Protein AF-A0A1Y2BT92-F1 (afdb_monomer_lite)

pLDDT: mean 70.31, std 19.54, range [35.34, 98.0]

Sequence (191 aa):
MATTKIKSCEDCRKHKKGCSKDRDGCISCKVKGVPCIYLTNPDNLFQSTPEPIVWGNKLLINKTQCLSAAGSQPQPDTYLSPPFSSRTSITIDDTMTESVANFPLKASGSCNYWTQSLTLQLSLNAFDASLLEHEAANWELQDPDLMPSLKDWNLCHRFLTKDYTLPTPMTFSHDAEMFLINFFSIPPVYR

Secondary structure (DSSP, 8-state):
-----PPPPHHHHHTT------TT--HHHHHHT--------GGGTTS------------------------PPPP---------------------------------S---GGGHHHHHHHHHHHHHS-TTTT--TT-S-S-GGGSPPHHHHHHHHHHHTTTTTSSS-S-GGG-HHHHHHHGGGS-GGG-

InterPro domains:
  IPR001138 Zn(2)Cys(6) fungal-type DNA-binding domain [PF00172] (8-40)
  IPR001138 Zn(2)Cys(6) fungal-type DNA-binding domain [PS00463] (8-36)
  IPR001138 Zn(2)Cys(6) fungal-type DNA-binding domain [PS50048] (8-38)
  IPR001138 Zn(2)Cys(6) fungal-type DNA-binding domain [cd00067] (7-38)
  IPR036864 Zn(2)-C6 fungal-type DNA-binding domain superfamily [G3DSA:4.10.240.10] (6-58)
  IPR036864 Zn(2)-C6 fungal-type DNA-binding domain superfamily [SSF57701] (5-41)

Foldseek 3Di:
DDDDDFDAWPVCVVVVHDFPPDPCGGPVCVVVVHDTHGDDDPVCPPPDDDDDDDPPDPDPDDDDDDDDDDDDDDDPDDPPDDPPPPPPPPDPPPDPPDPDDDDDDDDDDPDPPVVVVVVVVVVVVVVVPDVVNVPPPPPPVPDPVPPQDPVNVVVVVCVQCVNVVRPGGPDLLPPPVSCVVCVVVDPPVSD

Organism: NCBI:txid329046

Radius of gyration: 36.01 Å; chains: 1; bounding box: 93×65×82 Å

Structure (mmCIF, N/CA/C/O backbone):
data_AF-A0A1Y2BT92-F1
#
_entry.id   AF-A0A1Y2BT92-F1
#
loop_
_atom_site.group_PDB
_atom_site.id
_atom_site.type_symbol
_atom_site.label_atom_id
_atom_site.label_alt_id
_atom_site.label_comp_id
_atom_site.label_asym_id
_atom_site.label_entity_id
_atom_site.label_seq_id
_atom_site.pdbx_PDB_ins_code
_atom_site.Cartn_x
_atom_site.Cartn_y
_atom_site.Cartn_z
_atom_site.occupancy
_atom_site.B_iso_or_equiv
_atom_site.auth_seq_id
_atom_site.auth_comp_id
_atom_site.auth_asym_id
_atom_site.auth_atom_id
_atom_site.pdbx_PDB_model_num
ATOM 1 N N . MET A 1 1 ? -42.119 7.862 3.614 1.00 63.56 1 MET A N 1
ATOM 2 C CA . MET A 1 1 ? -41.114 7.551 4.655 1.00 63.56 1 MET A CA 1
ATOM 3 C C . MET A 1 1 ? -40.228 6.433 4.128 1.00 63.56 1 MET A C 1
ATOM 5 O O . MET A 1 1 ? -40.729 5.335 3.927 1.00 63.56 1 MET A O 1
ATOM 9 N N . ALA A 1 2 ? -38.968 6.715 3.789 1.00 60.47 2 ALA A N 1
ATOM 10 C CA . ALA A 1 2 ? -38.057 5.710 3.242 1.00 60.47 2 ALA A CA 1
ATOM 11 C C . ALA A 1 2 ? -37.461 4.874 4.385 1.00 60.47 2 ALA A C 1
ATOM 13 O O . ALA A 1 2 ? -36.788 5.411 5.261 1.00 60.47 2 ALA A O 1
ATOM 14 N N . THR A 1 3 ? -37.726 3.568 4.404 1.00 73.44 3 THR A N 1
ATOM 15 C CA . THR A 1 3 ? -37.131 2.643 5.372 1.00 73.44 3 THR A CA 1
ATOM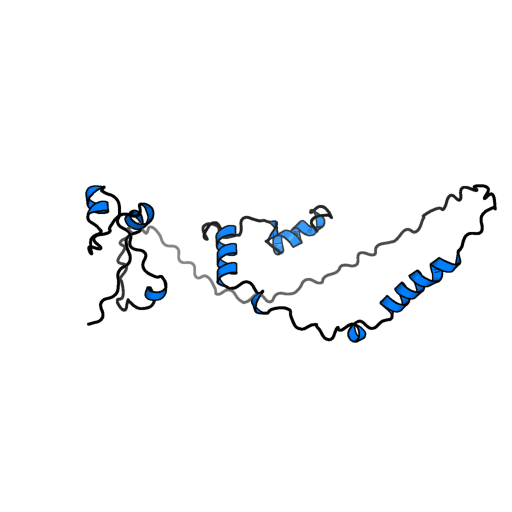 16 C C . THR A 1 3 ? -35.762 2.197 4.862 1.00 73.44 3 THR A C 1
ATOM 18 O O . THR A 1 3 ? -35.642 1.488 3.862 1.00 73.44 3 THR A O 1
ATOM 21 N N . THR A 1 4 ? -34.689 2.627 5.525 1.00 78.38 4 THR A N 1
ATOM 22 C CA . THR A 1 4 ? -33.337 2.158 5.211 1.00 78.38 4 THR A CA 1
ATOM 23 C C . THR A 1 4 ? -33.192 0.704 5.666 1.00 78.38 4 THR A C 1
ATOM 25 O O . THR A 1 4 ? -33.430 0.352 6.821 1.00 78.38 4 THR A O 1
ATOM 28 N N . LYS A 1 5 ? -32.841 -0.192 4.737 1.00 85.00 5 LYS A N 1
ATOM 29 C CA . LYS A 1 5 ? -32.664 -1.620 5.036 1.00 85.00 5 LYS A CA 1
ATOM 30 C C . LYS A 1 5 ? -31.368 -1.824 5.828 1.00 85.00 5 LYS A C 1
ATOM 32 O O . LYS A 1 5 ? -30.290 -1.924 5.248 1.00 85.00 5 LYS A O 1
ATOM 37 N N . ILE A 1 6 ? -31.474 -1.910 7.153 1.00 88.50 6 ILE A N 1
ATOM 38 C CA . ILE A 1 6 ? -30.342 -2.206 8.045 1.00 88.50 6 ILE A CA 1
ATOM 39 C C . ILE A 1 6 ? -29.839 -3.638 7.778 1.00 88.50 6 ILE A C 1
ATOM 41 O O . ILE A 1 6 ? -30.626 -4.593 7.736 1.00 88.50 6 ILE A O 1
ATOM 45 N N . LYS A 1 7 ? -28.525 -3.795 7.571 1.00 94.50 7 LYS A N 1
ATOM 46 C CA . LYS A 1 7 ? -27.854 -5.097 7.389 1.00 94.50 7 LYS A CA 1
ATOM 47 C C . LYS A 1 7 ? -27.725 -5.829 8.736 1.00 94.50 7 LYS A C 1
ATOM 49 O O . LYS A 1 7 ? -27.786 -5.214 9.793 1.00 94.50 7 LYS A O 1
ATOM 54 N N . SER A 1 8 ? -27.566 -7.152 8.712 1.00 96.88 8 SER A N 1
ATOM 55 C CA . SER A 1 8 ? -27.304 -7.938 9.931 1.00 96.88 8 SER A CA 1
ATOM 56 C C . SER A 1 8 ? -25.964 -7.549 10.572 1.00 96.88 8 SER A C 1
ATOM 58 O O . SER A 1 8 ? -25.029 -7.201 9.849 1.00 96.88 8 SER A O 1
ATOM 60 N N . CYS A 1 9 ? -25.861 -7.637 11.904 1.00 97.00 9 CYS A N 1
ATOM 61 C CA . CYS A 1 9 ? -24.608 -7.387 12.625 1.00 97.00 9 CYS A CA 1
ATOM 62 C C . CYS A 1 9 ? -23.513 -8.406 12.264 1.00 97.00 9 CYS A C 1
ATOM 64 O O . CYS A 1 9 ? -23.795 -9.481 11.720 1.00 97.00 9 CYS A O 1
ATOM 66 N N . GLU A 1 10 ? -22.264 -8.071 12.581 1.00 96.88 10 GLU A N 1
ATOM 67 C CA . GLU A 1 10 ? -21.085 -8.853 12.206 1.00 96.88 10 GLU A CA 1
ATOM 68 C C . GLU A 1 10 ? -21.107 -10.284 12.769 1.00 96.88 10 GLU A C 1
ATOM 70 O O . GLU A 1 10 ? -20.933 -11.238 12.008 1.00 96.88 10 GLU A O 1
ATOM 75 N N . ASP A 1 11 ? -21.420 -10.453 14.059 1.00 97.50 11 ASP A N 1
ATOM 76 C CA . ASP A 1 11 ? -21.459 -11.770 14.717 1.00 97.50 11 ASP A CA 1
ATOM 77 C C . ASP A 1 11 ? -22.555 -12.672 14.123 1.00 97.50 11 ASP A C 1
ATOM 79 O O . ASP A 1 11 ? -22.312 -13.824 13.752 1.00 97.50 11 ASP A O 1
ATOM 83 N N . CYS A 1 12 ? -23.767 -12.134 13.936 1.00 97.62 12 CYS A N 1
ATOM 84 C CA . CYS A 1 12 ? -24.859 -12.872 13.297 1.00 97.62 12 CYS A CA 1
ATOM 85 C C . CYS A 1 12 ? -24.524 -13.238 11.846 1.00 97.62 12 CYS A C 1
ATOM 87 O O . CYS A 1 12 ? -24.861 -14.339 11.409 1.00 97.62 12 CYS A O 1
ATOM 89 N N . ARG A 1 13 ? -23.839 -12.355 11.103 1.00 96.31 13 ARG A N 1
ATOM 90 C CA . ARG A 1 13 ? -23.406 -12.628 9.725 1.00 96.31 13 ARG A CA 1
ATOM 91 C C . ARG A 1 13 ? -22.358 -13.739 9.687 1.00 96.31 13 ARG A C 1
ATOM 93 O O . ARG A 1 13 ? -22.494 -14.664 8.890 1.00 96.31 13 ARG A O 1
ATOM 100 N N . LYS A 1 14 ? -21.364 -13.682 10.579 1.00 96.69 14 LYS A N 1
ATOM 101 C CA . LYS A 1 14 ? -20.298 -14.686 10.718 1.00 96.69 14 LYS A CA 1
ATOM 102 C C . LYS A 1 14 ? -20.859 -16.069 11.049 1.00 96.69 14 LYS A C 1
ATOM 104 O O . LYS A 1 14 ? -20.433 -17.062 10.468 1.00 96.69 14 LYS A O 1
ATOM 109 N N . HIS A 1 15 ? -21.858 -16.130 11.928 1.00 96.38 15 HIS A N 1
ATOM 110 C CA . HIS A 1 15 ? -22.488 -17.381 12.353 1.00 96.38 15 HIS A CA 1
ATOM 111 C C . HIS A 1 15 ? -23.724 -17.789 11.536 1.00 96.38 15 HIS A C 1
ATOM 113 O O . HIS A 1 15 ? -24.360 -18.783 11.881 1.00 96.38 15 HIS A O 1
ATOM 119 N N . LYS A 1 16 ? -24.081 -17.042 10.481 1.00 96.50 16 LYS A N 1
ATOM 120 C CA . LYS A 1 16 ? -25.280 -17.266 9.649 1.00 96.50 16 LYS A CA 1
ATOM 121 C C . LYS A 1 16 ? -26.579 -17.399 10.470 1.00 96.50 16 LYS A C 1
ATOM 123 O O . LYS A 1 16 ? -27.444 -18.210 10.150 1.00 96.50 16 LYS A O 1
ATOM 128 N N . LYS A 1 17 ? -26.718 -16.606 11.538 1.00 96.62 17 LYS A N 1
ATOM 129 C CA . LYS A 1 17 ? -27.907 -16.576 12.411 1.00 96.62 17 LYS A CA 1
ATOM 130 C C . LYS A 1 17 ? -28.797 -15.373 12.095 1.00 96.62 17 LYS A C 1
ATOM 132 O O . LYS A 1 17 ? -28.325 -14.350 11.597 1.00 96.62 17 LYS A O 1
ATOM 137 N N . GLY A 1 18 ? -30.083 -15.479 12.434 1.00 96.94 18 GLY A N 1
ATOM 138 C CA . GLY A 1 18 ? -31.009 -14.346 12.391 1.00 96.94 18 GLY A CA 1
ATOM 139 C C . GLY A 1 18 ? -30.548 -13.203 13.305 1.00 96.94 18 GLY A C 1
ATOM 140 O O . GLY A 1 18 ? -30.042 -13.442 14.400 1.00 96.94 18 GLY A O 1
ATOM 141 N N . CYS A 1 19 ? -30.701 -11.961 12.847 1.00 97.69 19 CYS A N 1
ATOM 142 C CA . CYS A 1 19 ? -30.350 -10.753 13.595 1.00 97.69 19 CYS A CA 1
ATOM 143 C C . CYS A 1 19 ? -31.625 -9.940 13.846 1.00 97.69 19 CYS A C 1
ATOM 145 O O . CYS A 1 19 ? -32.325 -9.625 12.884 1.00 97.69 19 CYS A O 1
ATOM 147 N N . SER A 1 20 ? -31.915 -9.598 15.107 1.00 96.88 20 SER A N 1
ATOM 148 C CA . SER A 1 20 ? -33.106 -8.813 15.480 1.00 96.88 20 SER A CA 1
ATOM 149 C C . SER A 1 20 ? -33.020 -7.338 15.074 1.00 96.88 20 SER A C 1
ATOM 151 O O . SER A 1 20 ? -34.050 -6.695 14.927 1.00 96.88 20 SER A O 1
ATOM 153 N N . LYS A 1 21 ? -31.809 -6.826 14.802 1.00 95.56 21 LYS A N 1
ATOM 154 C CA . LYS A 1 21 ? -31.555 -5.454 14.321 1.00 95.56 21 LYS A CA 1
ATOM 155 C C . LYS A 1 21 ? -32.025 -4.344 15.275 1.00 95.56 21 LYS A C 1
ATOM 157 O O . LYS A 1 21 ? -32.355 -3.250 14.827 1.00 95.56 21 LYS A O 1
ATOM 162 N N . ASP A 1 22 ? -32.023 -4.606 16.581 1.00 95.19 22 ASP A N 1
ATOM 163 C CA . ASP A 1 22 ? -32.374 -3.595 17.584 1.00 95.19 22 ASP A CA 1
ATOM 164 C C . ASP A 1 22 ? -31.305 -2.495 17.673 1.00 95.19 22 ASP A C 1
ATOM 166 O O . ASP A 1 22 ? -30.112 -2.756 17.463 1.00 95.19 22 ASP A O 1
ATOM 170 N N . ARG A 1 23 ? -31.741 -1.276 18.032 1.00 90.88 23 ARG A N 1
ATOM 171 C CA . ARG A 1 23 ? -30.883 -0.082 18.157 1.00 90.88 23 ARG A CA 1
ATOM 172 C C . ARG A 1 23 ? -29.734 -0.273 19.150 1.00 90.88 23 ARG A C 1
ATOM 174 O O . ARG A 1 23 ? -28.615 0.116 18.846 1.00 90.88 23 ARG A O 1
ATOM 181 N N . ASP A 1 24 ? -29.990 -0.948 20.269 1.00 94.12 24 ASP A N 1
ATOM 182 C CA . ASP A 1 24 ? -28.986 -1.205 21.315 1.00 94.12 24 ASP A CA 1
ATOM 183 C C . ASP A 1 24 ? -28.260 -2.551 21.128 1.00 94.12 24 ASP A C 1
ATOM 185 O O . ASP A 1 24 ? -27.747 -3.138 22.080 1.00 94.12 24 ASP A O 1
ATOM 189 N N . GLY A 1 25 ? -28.276 -3.094 19.908 1.00 96.31 25 GLY A N 1
ATOM 190 C CA . GLY A 1 25 ? -27.688 -4.390 19.582 1.00 96.31 25 GLY A CA 1
ATOM 191 C C . GLY A 1 25 ? -28.685 -5.545 19.630 1.00 96.31 25 GLY A C 1
ATOM 192 O O . GLY A 1 25 ? -29.670 -5.529 20.369 1.00 96.31 25 GLY A O 1
ATOM 193 N N . CYS A 1 26 ? -28.424 -6.569 18.817 1.00 97.88 26 CYS A N 1
ATOM 194 C CA . CYS A 1 26 ? -29.339 -7.689 18.654 1.00 97.88 26 CYS A CA 1
ATOM 195 C C . CYS A 1 26 ? -29.432 -8.566 19.915 1.00 97.88 26 CYS A C 1
ATOM 197 O O . CYS A 1 26 ? -28.469 -8.710 20.674 1.00 97.88 26 CYS A O 1
ATOM 199 N N . ILE A 1 27 ? -30.582 -9.222 20.094 1.00 98.00 27 ILE A N 1
ATOM 200 C CA . ILE A 1 27 ? -30.885 -10.079 21.255 1.00 98.00 27 ILE A CA 1
ATOM 201 C C . ILE A 1 27 ? -29.807 -11.157 21.445 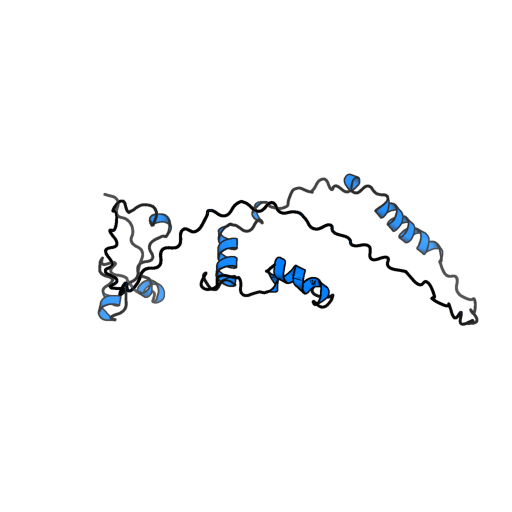1.00 98.00 27 ILE A C 1
ATOM 203 O O . ILE A 1 27 ? -29.354 -11.402 22.559 1.00 98.00 27 ILE A O 1
ATOM 207 N N . SER A 1 28 ? -29.338 -11.764 20.349 1.00 97.38 28 SER A N 1
ATOM 208 C CA . SER A 1 28 ? -28.306 -12.810 20.399 1.00 97.38 28 SER A CA 1
ATOM 209 C C . SER A 1 28 ? -26.968 -12.313 20.953 1.00 97.38 28 SER A C 1
ATOM 211 O O . SER A 1 28 ? -26.335 -13.030 21.723 1.00 97.38 28 SER A O 1
ATOM 213 N N . CYS A 1 29 ? -26.529 -11.105 20.585 1.00 97.94 29 CYS A N 1
ATOM 214 C CA . CYS A 1 29 ? -25.285 -10.532 21.103 1.00 97.94 29 CYS A CA 1
ATOM 215 C C . CYS A 1 29 ? -25.438 -10.099 22.566 1.00 97.94 29 CYS A C 1
ATOM 217 O O . CYS A 1 29 ? -24.544 -10.365 23.366 1.00 97.94 29 CYS A O 1
ATOM 219 N N . LYS A 1 30 ? -26.597 -9.530 22.934 1.00 97.62 30 LYS A N 1
ATOM 220 C CA . LYS A 1 30 ? -26.909 -9.136 24.318 1.00 97.62 30 LYS A CA 1
ATOM 221 C C . LYS A 1 30 ? -26.861 -10.318 25.282 1.00 97.62 30 LYS A C 1
ATOM 223 O O . LYS A 1 30 ? -26.193 -10.235 26.304 1.00 97.62 30 LYS A O 1
ATOM 228 N N . VAL A 1 31 ? -27.508 -11.433 24.935 1.00 97.75 31 VAL A N 1
ATOM 229 C CA . VAL A 1 31 ? -27.528 -12.643 25.781 1.00 97.75 31 VAL A CA 1
ATOM 230 C C . VAL A 1 31 ? -26.133 -13.251 25.935 1.00 97.75 31 VAL A C 1
ATOM 232 O O . VAL A 1 31 ? -25.789 -13.745 27.002 1.00 97.75 31 VAL A O 1
ATOM 235 N N . LYS A 1 32 ? -25.307 -13.193 24.886 1.00 96.62 32 LYS A N 1
ATOM 236 C CA . LYS A 1 32 ? -23.913 -13.656 24.936 1.00 96.62 32 LYS A CA 1
ATOM 237 C C . LYS A 1 32 ? -22.976 -12.709 25.699 1.00 96.62 32 LYS A C 1
ATOM 239 O O . LYS A 1 32 ? -21.847 -13.100 25.969 1.00 96.62 32 LYS A O 1
ATOM 244 N N . GLY A 1 33 ? -23.393 -11.472 25.974 1.00 96.75 33 GLY A N 1
ATOM 245 C CA . GLY A 1 33 ? -22.525 -10.441 26.546 1.00 96.75 33 GLY A CA 1
ATOM 246 C C . GLY A 1 33 ? -21.406 -9.978 25.604 1.00 96.75 33 GLY A C 1
ATOM 247 O O . GLY A 1 33 ? -20.356 -9.555 26.076 1.00 96.75 33 GLY A O 1
ATOM 248 N N . VAL A 1 34 ? -21.599 -10.071 24.281 1.00 96.69 34 VAL A N 1
ATOM 249 C CA . VAL A 1 34 ? -20.610 -9.626 23.277 1.00 96.69 34 VAL A CA 1
ATOM 250 C C . VAL A 1 34 ? -21.052 -8.320 22.604 1.00 96.69 34 VAL A C 1
ATOM 252 O O . VAL A 1 34 ? -22.255 -8.119 22.405 1.00 96.69 34 VAL A O 1
ATOM 255 N N . PRO A 1 35 ? -20.117 -7.431 22.211 1.00 96.88 35 PRO A N 1
ATOM 256 C CA . PRO A 1 35 ? -20.460 -6.180 21.538 1.00 96.88 35 PRO A CA 1
ATOM 257 C C . PRO A 1 35 ? -21.136 -6.444 20.185 1.00 96.88 35 PRO A C 1
ATOM 259 O O . PRO A 1 35 ? -20.659 -7.234 19.370 1.00 96.88 35 PRO A O 1
ATOM 262 N N . CYS A 1 36 ? -22.265 -5.775 19.936 1.00 97.62 36 CYS A N 1
ATOM 263 C CA . CYS A 1 36 ? -23.023 -5.918 18.696 1.00 97.62 36 CYS A CA 1
ATOM 264 C C . CYS A 1 36 ? -22.651 -4.806 17.708 1.00 97.62 36 CYS A C 1
ATOM 266 O O . CYS A 1 36 ? -23.106 -3.673 17.850 1.00 97.62 36 CYS A O 1
ATOM 268 N N . ILE A 1 37 ? -21.833 -5.131 16.706 1.00 96.25 37 ILE A N 1
ATOM 269 C CA . ILE A 1 37 ? -21.336 -4.162 15.720 1.00 96.25 37 ILE A CA 1
ATOM 270 C C . ILE A 1 37 ? -22.103 -4.326 14.403 1.00 96.25 37 ILE A C 1
ATOM 272 O O . ILE A 1 37 ? -22.153 -5.417 13.823 1.00 96.25 37 ILE A O 1
ATOM 276 N N . TYR A 1 38 ? -22.710 -3.241 13.919 1.00 95.12 38 TYR A N 1
ATOM 277 C CA . TYR A 1 38 ? -23.288 -3.164 12.577 1.00 95.12 38 TYR A CA 1
ATOM 278 C C . TYR A 1 38 ? -22.295 -2.462 11.652 1.00 95.12 38 TYR A C 1
ATOM 280 O O . TYR A 1 38 ? -21.832 -1.369 11.961 1.00 95.12 38 TYR A O 1
ATOM 288 N N . LEU A 1 39 ? -21.978 -3.078 10.510 1.00 89.38 39 LEU A N 1
ATOM 289 C CA . LEU A 1 39 ? -21.110 -2.465 9.506 1.00 89.38 39 LEU A CA 1
ATOM 290 C C . LEU A 1 39 ? -21.847 -1.292 8.851 1.00 89.38 39 LEU A C 1
ATOM 292 O O . LEU A 1 39 ? -22.692 -1.489 7.970 1.00 89.38 39 LEU A O 1
ATOM 296 N N . THR A 1 40 ? -21.543 -0.076 9.292 1.00 84.12 40 THR A N 1
ATOM 297 C CA . THR A 1 40 ? -21.944 1.151 8.606 1.00 84.12 40 THR A CA 1
ATOM 298 C C . THR A 1 40 ? -21.213 1.194 7.268 1.00 84.12 40 THR A C 1
ATOM 300 O O . THR A 1 40 ? -19.996 1.021 7.221 1.00 84.12 40 THR A O 1
ATOM 303 N N . ASN A 1 41 ? -21.944 1.374 6.163 1.00 75.81 41 ASN A N 1
ATOM 304 C CA . ASN A 1 41 ? -21.297 1.585 4.869 1.00 75.81 41 ASN A CA 1
ATOM 305 C C . ASN A 1 41 ? -20.410 2.838 4.994 1.00 75.81 41 ASN A C 1
ATOM 307 O O . ASN A 1 41 ? -20.938 3.877 5.404 1.00 75.81 41 ASN A O 1
ATOM 311 N N . PRO A 1 42 ? -19.111 2.760 4.657 1.00 66.69 42 PRO A N 1
ATOM 312 C CA . PRO A 1 42 ? -18.198 3.895 4.788 1.00 66.69 42 PRO A CA 1
ATOM 313 C C . PRO A 1 42 ? -18.649 5.103 3.957 1.00 66.69 42 PRO A C 1
ATOM 315 O O . PRO A 1 42 ? -18.392 6.238 4.340 1.00 66.69 42 PRO A O 1
ATOM 318 N N . ASP A 1 43 ? -19.429 4.872 2.901 1.00 64.56 43 ASP A N 1
ATOM 319 C CA . ASP A 1 43 ? -19.988 5.924 2.047 1.00 64.56 43 ASP A CA 1
ATOM 320 C C . ASP A 1 43 ? -20.966 6.862 2.781 1.00 64.56 43 ASP A C 1
ATOM 322 O O . ASP A 1 43 ? -21.189 7.984 2.340 1.00 64.56 43 ASP A O 1
ATOM 326 N N . ASN A 1 44 ? -21.527 6.445 3.925 1.00 56.72 44 ASN A N 1
ATOM 327 C CA . ASN A 1 44 ? -22.447 7.273 4.718 1.00 56.72 44 ASN A CA 1
ATOM 328 C C . ASN A 1 44 ? -21.761 8.051 5.854 1.00 56.72 44 ASN A C 1
ATOM 330 O O . ASN A 1 44 ? -22.427 8.832 6.531 1.00 56.72 44 ASN A O 1
ATOM 334 N N . LEU A 1 45 ? -20.453 7.872 6.083 1.00 56.59 45 LEU A N 1
ATOM 335 C CA . LEU A 1 45 ? -19.732 8.592 7.145 1.00 56.59 45 LEU A CA 1
ATOM 336 C C . LEU A 1 45 ? -19.470 10.070 6.813 1.00 56.59 45 LEU A C 1
ATOM 338 O O . LEU A 1 45 ? -19.122 10.835 7.705 1.00 56.59 45 LEU A O 1
ATOM 342 N N . PHE A 1 46 ? -19.693 10.493 5.566 1.00 53.44 46 PHE A N 1
ATOM 343 C CA . PHE A 1 46 ? -19.504 11.882 5.136 1.00 53.44 46 PHE A CA 1
ATOM 344 C C . PHE A 1 46 ? -20.760 12.764 5.226 1.00 53.44 46 PHE A C 1
ATOM 346 O O . PHE A 1 46 ? -20.685 13.944 4.893 1.00 53.44 46 PHE A O 1
ATOM 353 N N . GLN A 1 47 ? -21.911 12.241 5.670 1.00 48.44 47 GLN A N 1
ATOM 354 C CA . GLN A 1 47 ? -23.185 12.980 5.605 1.00 48.44 47 GLN A CA 1
ATOM 355 C C . GLN A 1 47 ? -23.856 13.325 6.939 1.00 48.44 47 GLN A C 1
ATOM 357 O O . GLN A 1 47 ? -24.948 13.890 6.925 1.00 48.44 47 GLN A O 1
ATOM 362 N N . SER A 1 48 ? -23.235 13.092 8.097 1.00 49.44 48 SER A N 1
ATOM 363 C CA . SER A 1 48 ? -23.848 13.550 9.351 1.00 49.44 48 SER A CA 1
ATOM 364 C C . SER A 1 48 ? -22.850 13.875 10.458 1.00 49.44 48 SER A C 1
ATOM 366 O O . SER A 1 48 ? -22.576 13.015 11.286 1.00 49.44 48 SER A O 1
ATOM 368 N N . THR A 1 49 ? -22.399 15.134 10.501 1.00 42.50 49 THR A N 1
ATOM 369 C CA . THR A 1 49 ? -22.397 15.967 11.725 1.00 42.50 49 THR A CA 1
ATOM 370 C C . THR A 1 49 ? -22.098 17.438 11.393 1.00 42.50 49 THR A C 1
ATOM 372 O O . THR A 1 49 ? -20.977 17.745 10.992 1.00 42.50 49 THR A O 1
ATOM 375 N N . PRO A 1 50 ? -23.035 18.367 11.645 1.00 55.06 50 PRO A N 1
ATOM 376 C CA . PRO A 1 50 ? -22.728 19.706 12.121 1.00 55.06 50 PRO A CA 1
ATOM 377 C C . PRO A 1 50 ? -23.064 19.769 13.615 1.00 55.06 50 PRO A C 1
ATOM 379 O O . PRO A 1 50 ? -24.216 19.967 13.961 1.00 55.06 50 PRO A O 1
ATOM 382 N N . GLU A 1 51 ? -22.083 19.566 14.492 1.00 45.41 51 GLU A N 1
ATOM 383 C CA . GLU A 1 51 ? -22.150 19.954 15.911 1.00 45.41 51 GLU A CA 1
ATOM 384 C C . GLU A 1 51 ? -20.697 20.068 16.430 1.00 45.41 51 GLU A C 1
ATOM 386 O O . GLU A 1 51 ? -19.916 19.122 16.272 1.00 45.41 51 GLU A O 1
ATOM 391 N N . PRO A 1 52 ? -20.287 21.214 17.004 1.00 52.53 52 PRO A N 1
ATOM 392 C CA . PRO A 1 52 ? -18.934 21.417 17.504 1.00 52.53 52 PRO A CA 1
ATOM 393 C C . PRO A 1 52 ? -18.763 20.735 18.866 1.00 52.53 52 PRO A C 1
ATOM 395 O O . PRO A 1 52 ? -19.249 21.208 19.893 1.00 52.53 52 PRO A O 1
ATOM 398 N N . ILE A 1 53 ? -18.025 19.626 18.896 1.00 48.94 53 ILE A N 1
ATOM 399 C CA . ILE A 1 53 ? -17.627 18.986 20.152 1.00 48.94 53 ILE A CA 1
ATOM 400 C C . ILE A 1 53 ? -16.518 19.827 20.797 1.00 48.94 53 ILE A C 1
ATOM 402 O O . ILE A 1 53 ? -15.353 19.783 20.405 1.00 48.94 53 ILE A O 1
ATOM 406 N N . VAL A 1 54 ? -16.902 20.586 21.823 1.00 46.12 54 VAL A N 1
ATOM 407 C CA . VAL A 1 54 ? -16.017 21.200 22.816 1.00 46.12 54 VAL A CA 1
ATOM 408 C C . VAL A 1 54 ? -15.250 20.087 23.539 1.00 46.12 54 VAL A C 1
ATOM 410 O O . VAL A 1 54 ? -15.792 19.399 24.403 1.00 46.12 54 VAL A O 1
ATOM 413 N N . TRP A 1 55 ? -13.973 19.894 23.204 1.00 41.59 55 TRP A N 1
ATOM 414 C CA . TRP A 1 55 ? -13.061 19.055 23.987 1.00 41.59 55 TRP A CA 1
ATOM 415 C C . TRP A 1 55 ? -12.623 19.781 25.261 1.00 41.59 55 TRP A C 1
ATOM 417 O O . TRP A 1 55 ? -11.558 20.387 25.343 1.00 41.59 55 TRP A O 1
ATOM 427 N N . GLY A 1 56 ? -13.466 19.695 26.288 1.00 41.72 56 GLY A N 1
ATOM 428 C CA . GLY A 1 56 ? -13.095 19.984 27.666 1.00 41.72 56 GLY A CA 1
ATOM 429 C C . GLY A 1 56 ? -12.354 18.805 28.293 1.00 41.72 56 GLY A C 1
ATOM 430 O O . GLY A 1 56 ? -12.948 18.055 29.059 1.00 41.72 56 GLY A O 1
ATOM 431 N N . ASN A 1 57 ? -11.055 18.665 28.019 1.00 44.94 57 ASN A N 1
ATOM 432 C CA . ASN A 1 57 ? -10.178 17.793 28.802 1.00 44.94 57 ASN A CA 1
ATOM 433 C C . ASN A 1 57 ? -9.363 18.641 29.784 1.00 44.94 57 ASN A C 1
ATOM 435 O O . ASN A 1 57 ? -8.361 19.260 29.429 1.00 44.94 57 ASN A O 1
ATOM 439 N N . LYS A 1 58 ? -9.797 18.635 31.051 1.00 42.56 58 LYS A N 1
ATOM 440 C CA . LYS A 1 58 ? -8.951 18.943 32.210 1.00 42.56 58 LYS A CA 1
ATOM 441 C C . LYS A 1 58 ? -7.816 17.913 32.263 1.00 42.56 58 LYS A C 1
ATOM 443 O O . LYS A 1 58 ? -7.963 16.870 32.893 1.00 42.56 58 LYS A O 1
ATOM 448 N N . LEU A 1 59 ? -6.679 18.214 31.641 1.00 42.31 59 LEU A N 1
ATOM 449 C CA . LEU A 1 59 ? -5.399 17.656 32.069 1.00 42.31 59 LEU A CA 1
ATOM 450 C C . LEU A 1 59 ? -4.765 18.653 33.044 1.00 42.31 59 LEU A C 1
ATOM 452 O O . LEU A 1 59 ? -4.263 19.706 32.655 1.00 42.31 59 LEU A O 1
ATOM 456 N N . LEU A 1 60 ? -4.825 18.320 34.332 1.00 46.06 60 LEU A N 1
ATOM 457 C CA . LEU A 1 60 ? -3.992 18.926 35.367 1.00 46.06 60 LEU A CA 1
ATOM 458 C C . LEU A 1 60 ? -2.544 18.477 35.123 1.00 46.06 60 LEU A C 1
ATOM 460 O O . LEU A 1 60 ? -2.108 17.449 35.629 1.00 46.06 60 LEU A O 1
ATOM 464 N N . ILE A 1 61 ? -1.813 19.243 34.314 1.00 44.97 61 ILE A N 1
ATOM 465 C CA . ILE A 1 61 ? -0.352 19.190 34.260 1.00 44.97 61 ILE A CA 1
ATOM 466 C C . ILE A 1 61 ? 0.156 20.353 35.108 1.00 44.97 61 ILE A C 1
ATOM 468 O O . ILE A 1 61 ? -0.123 21.519 34.822 1.00 44.97 61 ILE A O 1
ATOM 472 N N . ASN A 1 62 ? 0.881 20.015 36.173 1.00 42.31 62 ASN A N 1
ATOM 473 C CA . ASN A 1 62 ? 1.604 20.956 37.018 1.00 42.31 62 ASN A CA 1
ATOM 474 C C . ASN A 1 62 ? 2.524 21.830 36.158 1.00 42.31 62 ASN A C 1
ATOM 476 O O . ASN A 1 62 ? 3.509 21.356 35.595 1.00 42.31 62 ASN A O 1
ATOM 480 N N . LYS A 1 63 ? 2.187 23.117 36.071 1.00 37.66 63 LYS A N 1
ATOM 481 C CA . LYS A 1 63 ? 2.993 24.146 35.422 1.00 37.66 63 LYS A CA 1
ATOM 482 C C . LYS A 1 63 ? 3.882 24.794 36.478 1.00 37.66 63 LYS A C 1
ATOM 484 O O . LYS A 1 63 ? 3.474 25.747 37.137 1.00 37.66 63 LYS A O 1
ATOM 489 N N . THR A 1 64 ? 5.096 24.274 36.615 1.00 42.41 64 THR A N 1
ATOM 490 C CA . THR A 1 64 ? 6.180 24.933 37.343 1.00 42.41 64 THR A CA 1
ATOM 491 C C . THR A 1 64 ? 7.200 25.447 36.331 1.00 42.41 64 THR A C 1
ATOM 493 O O . THR A 1 64 ? 7.759 24.673 35.565 1.00 42.41 64 THR A O 1
ATOM 496 N N . GLN A 1 65 ? 7.413 26.763 36.391 1.00 42.72 65 GLN A N 1
ATOM 497 C CA . GLN A 1 65 ? 8.560 27.544 35.909 1.00 42.72 65 GLN A CA 1
ATOM 498 C C . GLN A 1 65 ? 8.739 27.802 34.400 1.00 42.72 65 GLN A C 1
ATOM 500 O O . GLN A 1 65 ? 9.225 26.996 33.619 1.00 42.72 65 GLN A O 1
ATOM 505 N N . CYS A 1 66 ? 8.354 29.035 34.052 1.00 46.47 66 CYS A N 1
ATOM 506 C CA . CYS A 1 66 ? 9.161 30.078 33.414 1.00 46.47 66 CYS A CA 1
ATOM 507 C C . CYS A 1 66 ? 10.476 29.663 32.736 1.00 46.47 66 CYS A C 1
ATOM 509 O O . CYS A 1 66 ? 11.436 29.331 33.420 1.00 46.47 66 CYS A O 1
ATOM 511 N N . LEU A 1 67 ? 10.564 29.916 31.429 1.00 41.00 67 LEU A N 1
ATOM 512 C CA . LEU A 1 67 ? 11.730 30.552 30.814 1.00 41.00 67 LEU A CA 1
ATOM 513 C C . LEU A 1 67 ? 11.304 31.192 29.490 1.00 41.00 67 LEU A C 1
ATOM 515 O O . LEU A 1 67 ? 10.900 30.531 28.538 1.00 41.00 67 LEU A O 1
ATOM 519 N N . SER A 1 68 ? 11.344 32.518 29.490 1.00 46.62 68 SER A N 1
ATOM 520 C CA . SER A 1 68 ? 11.185 33.378 28.330 1.00 46.62 68 SER A CA 1
ATOM 521 C C . SER A 1 68 ? 12.446 33.268 27.477 1.00 46.62 68 SER A C 1
ATOM 523 O O . SER A 1 68 ? 13.526 33.624 27.941 1.00 46.62 68 SER A O 1
ATOM 525 N N . ALA A 1 69 ? 12.317 32.824 26.232 1.00 40.03 69 ALA A N 1
ATOM 526 C CA . ALA A 1 69 ? 13.349 33.009 25.223 1.00 40.03 69 ALA A CA 1
ATOM 527 C C . ALA A 1 69 ? 12.672 33.518 23.951 1.00 40.03 69 ALA A C 1
ATOM 529 O O . ALA A 1 69 ? 11.956 32.789 23.268 1.00 40.03 69 ALA A O 1
ATOM 530 N N . ALA A 1 70 ? 12.860 34.810 23.686 1.00 49.19 70 ALA A N 1
ATOM 531 C CA . ALA A 1 70 ? 12.611 35.402 22.386 1.00 49.19 70 ALA A CA 1
ATOM 532 C C . ALA A 1 70 ? 13.538 34.706 21.378 1.00 49.19 70 ALA A C 1
ATOM 534 O O . ALA A 1 70 ? 14.756 34.841 21.461 1.00 49.19 70 ALA A O 1
ATOM 535 N N . GLY A 1 71 ? 12.955 33.905 20.489 1.00 35.34 71 GLY A N 1
ATOM 536 C CA . GLY A 1 71 ? 13.658 33.156 19.456 1.00 35.34 71 GLY A CA 1
ATOM 537 C C . GLY A 1 71 ? 13.220 33.642 18.085 1.00 35.34 71 GLY A C 1
ATOM 538 O O . GLY A 1 71 ? 12.063 33.496 17.703 1.00 35.34 71 GLY A O 1
ATOM 539 N N . SER A 1 72 ? 14.159 34.270 17.398 1.00 43.41 72 SER A N 1
ATOM 540 C CA . SER A 1 72 ? 14.085 34.849 16.066 1.00 43.41 72 SER A CA 1
ATOM 541 C C . SER A 1 72 ? 13.561 33.871 15.009 1.00 43.41 72 SER A C 1
ATOM 543 O O . SER A 1 72 ? 13.896 32.690 14.999 1.00 43.41 72 SER A O 1
ATOM 545 N N . GLN A 1 73 ? 12.781 34.416 14.081 1.00 48.28 73 GLN A N 1
ATOM 546 C CA . GLN A 1 73 ? 12.328 33.802 12.836 1.00 48.28 73 GLN A CA 1
ATOM 547 C C . GLN A 1 73 ? 13.525 33.251 12.023 1.00 48.28 73 GLN A C 1
ATOM 549 O O . GLN A 1 73 ? 14.450 34.022 11.750 1.00 48.28 73 GLN A O 1
ATOM 554 N N . PRO A 1 74 ? 13.543 31.965 11.613 1.00 44.53 74 PRO A N 1
ATOM 555 C CA . PRO A 1 74 ? 14.588 31.446 10.736 1.00 44.53 74 PRO A CA 1
ATOM 556 C C . PRO A 1 74 ? 14.433 32.060 9.343 1.00 44.53 74 PRO A C 1
ATOM 558 O O . PRO A 1 74 ? 13.351 32.028 8.751 1.00 44.53 74 PRO A O 1
ATOM 561 N N . GLN A 1 75 ? 15.510 32.659 8.843 1.00 52.56 75 GLN A N 1
ATOM 562 C CA . GLN A 1 75 ? 15.633 33.068 7.448 1.00 52.56 75 GLN A CA 1
ATOM 563 C C . GLN A 1 75 ? 15.693 31.819 6.547 1.00 52.56 75 GLN A C 1
ATOM 565 O O . GLN A 1 75 ? 16.194 30.783 6.983 1.00 52.56 75 GLN A O 1
ATOM 570 N N . PRO A 1 76 ? 15.192 31.895 5.304 1.00 50.75 76 PRO A N 1
ATOM 571 C CA . PRO A 1 76 ? 15.339 30.824 4.330 1.00 50.75 76 PRO A CA 1
ATOM 572 C C . PRO A 1 76 ? 16.807 30.732 3.899 1.00 50.75 76 PRO A C 1
ATOM 574 O O . PRO A 1 76 ? 17.316 31.609 3.198 1.00 50.75 76 PRO A O 1
ATOM 577 N N . ASP A 1 77 ? 17.486 29.671 4.329 1.00 44.44 77 ASP A N 1
ATOM 578 C CA . ASP A 1 77 ? 18.846 29.387 3.893 1.00 44.44 77 ASP A CA 1
ATOM 579 C C . ASP A 1 77 ? 18.861 29.144 2.381 1.00 44.44 77 ASP A C 1
ATOM 581 O O . ASP A 1 77 ? 18.220 28.247 1.830 1.00 44.44 77 ASP A O 1
ATOM 585 N N . THR A 1 78 ? 19.604 30.011 1.702 1.00 54.06 78 THR A N 1
ATOM 586 C CA . THR A 1 78 ? 19.958 29.870 0.296 1.00 54.06 78 THR A CA 1
ATOM 587 C C . THR A 1 78 ? 20.865 28.649 0.174 1.00 54.06 78 THR A C 1
ATOM 589 O O . THR A 1 78 ? 22.012 28.681 0.615 1.00 54.06 78 THR A O 1
ATOM 592 N N . TYR A 1 79 ? 20.352 27.568 -0.414 1.00 45.97 79 TYR A N 1
ATOM 593 C CA . TYR A 1 79 ? 21.135 26.382 -0.755 1.00 45.97 79 TYR A CA 1
ATOM 594 C C . TYR A 1 79 ? 22.197 26.749 -1.801 1.00 45.97 79 TYR A C 1
ATOM 596 O O . TYR A 1 79 ? 21.957 26.728 -3.008 1.00 45.97 79 TYR A O 1
ATOM 604 N N . LEU A 1 80 ? 23.395 27.087 -1.327 1.00 53.41 80 LEU A N 1
ATOM 605 C CA . LEU A 1 80 ? 24.603 27.077 -2.139 1.00 53.41 80 LEU A CA 1
ATOM 606 C C . LEU A 1 80 ? 24.927 25.616 -2.452 1.00 53.41 80 LEU A C 1
ATOM 608 O O . LEU A 1 80 ? 25.324 24.846 -1.579 1.00 53.41 80 LEU A O 1
ATOM 612 N N . SER A 1 81 ? 24.714 25.232 -3.709 1.00 54.88 81 SER A N 1
ATOM 613 C CA . SER A 1 81 ? 25.133 23.928 -4.218 1.00 54.88 81 SER A CA 1
ATOM 614 C C . SER A 1 81 ? 26.651 23.777 -4.053 1.00 54.88 81 SER A C 1
ATOM 616 O O . SER A 1 81 ? 27.388 24.703 -4.408 1.00 54.88 81 SER A O 1
ATOM 618 N N . PRO A 1 82 ? 27.153 22.642 -3.537 1.00 59.09 82 PRO A N 1
ATOM 619 C CA . PRO A 1 82 ? 28.585 22.398 -3.492 1.00 59.09 82 PRO A CA 1
ATOM 620 C C . PRO A 1 82 ? 29.129 22.223 -4.921 1.00 59.09 82 PRO A C 1
ATOM 622 O O . PRO A 1 82 ? 28.447 21.643 -5.771 1.00 59.09 82 PRO A O 1
ATOM 625 N N . PRO A 1 83 ? 30.359 22.682 -5.215 1.00 57.97 83 PRO A N 1
ATOM 626 C CA . PRO A 1 83 ? 31.002 22.387 -6.484 1.00 57.97 83 PRO A CA 1
ATOM 627 C C . PRO A 1 83 ? 31.316 20.890 -6.538 1.00 57.97 83 PRO A C 1
ATOM 629 O O . PRO A 1 83 ? 32.205 20.389 -5.847 1.00 57.97 83 PRO A O 1
ATOM 632 N N . PHE A 1 84 ? 30.558 20.171 -7.361 1.00 46.69 84 PHE A N 1
ATOM 633 C CA . PHE A 1 84 ? 30.788 18.769 -7.682 1.00 46.69 84 PHE A CA 1
ATOM 634 C C . PHE A 1 84 ? 32.092 18.664 -8.485 1.00 46.69 84 PHE A C 1
ATOM 636 O O . PHE A 1 84 ? 32.113 18.815 -9.704 1.00 46.69 84 PHE A O 1
ATOM 643 N N . SER A 1 85 ? 33.212 18.472 -7.790 1.00 53.38 85 SER A N 1
ATOM 644 C CA . SER A 1 85 ? 34.504 18.204 -8.418 1.00 53.38 85 SER A CA 1
ATOM 645 C C . SER A 1 85 ? 34.742 16.699 -8.409 1.00 53.38 85 SER A C 1
ATOM 647 O O . SER A 1 85 ? 35.386 16.150 -7.518 1.00 53.38 85 SER A O 1
ATOM 649 N N . SER A 1 86 ? 34.180 16.014 -9.402 1.00 48.28 86 SER A N 1
ATOM 650 C CA . SER A 1 86 ? 34.454 14.602 -9.667 1.00 48.28 86 SER A CA 1
ATOM 651 C C . SER A 1 86 ? 35.345 14.497 -10.896 1.00 48.28 86 SER A C 1
ATOM 653 O O . SER A 1 86 ? 34.885 14.210 -11.997 1.00 48.28 86 SER A O 1
ATOM 655 N N . ARG A 1 87 ? 36.644 14.746 -10.710 1.00 44.91 87 ARG A N 1
ATOM 656 C CA . ARG A 1 87 ? 37.665 14.342 -11.680 1.00 44.91 87 ARG A CA 1
ATOM 657 C C . ARG A 1 87 ? 38.374 13.099 -11.160 1.00 44.91 87 ARG A C 1
ATOM 659 O O . ARG A 1 87 ? 39.507 13.162 -10.701 1.00 44.91 87 ARG A O 1
ATOM 666 N N . THR A 1 88 ? 37.698 11.961 -11.231 1.00 45.91 88 THR A N 1
ATOM 667 C CA . THR A 1 88 ? 38.355 10.654 -11.203 1.00 45.91 88 THR A CA 1
ATOM 668 C C . THR A 1 88 ? 38.912 10.399 -12.598 1.00 45.91 88 THR A C 1
ATOM 670 O O . THR A 1 88 ? 38.221 9.913 -13.488 1.00 45.91 88 THR A O 1
ATOM 673 N N . SER A 1 89 ? 40.170 10.780 -12.822 1.00 51.62 89 SER A N 1
ATOM 674 C CA . SER A 1 89 ? 40.934 10.251 -13.949 1.00 51.62 89 SER A CA 1
ATOM 675 C C . SER A 1 89 ? 41.196 8.774 -13.668 1.00 51.62 89 SER A C 1
ATOM 677 O O . SER A 1 89 ? 42.069 8.435 -12.871 1.00 51.62 89 SER A O 1
ATOM 679 N N . ILE A 1 90 ? 40.392 7.906 -14.275 1.00 46.16 90 ILE A N 1
ATOM 680 C CA . ILE A 1 90 ? 40.688 6.481 -14.356 1.00 46.16 90 ILE A CA 1
ATOM 681 C C . ILE A 1 90 ? 41.834 6.355 -15.357 1.00 46.16 90 ILE A C 1
ATOM 683 O O . ILE A 1 90 ? 41.638 6.496 -16.563 1.00 46.16 90 ILE A O 1
ATOM 687 N N . THR A 1 91 ? 43.045 6.162 -14.847 1.00 44.03 91 THR A N 1
ATOM 688 C CA . THR A 1 91 ? 44.183 5.733 -15.653 1.00 44.03 91 THR A CA 1
ATOM 689 C C . THR A 1 91 ? 43.956 4.259 -15.965 1.00 44.03 91 THR A C 1
ATOM 691 O O . THR A 1 91 ? 44.026 3.413 -15.075 1.00 44.03 91 THR A O 1
ATOM 694 N N . ILE A 1 92 ? 43.583 3.963 -17.208 1.00 52.72 92 ILE A N 1
ATOM 695 C CA . ILE A 1 92 ? 43.576 2.596 -17.722 1.00 52.72 92 ILE A CA 1
ATOM 696 C C . ILE A 1 92 ? 45.036 2.279 -18.038 1.00 52.72 92 ILE A C 1
ATOM 698 O O . ILE A 1 92 ? 45.566 2.736 -19.048 1.00 52.72 92 ILE A O 1
ATOM 702 N N . ASP A 1 93 ? 45.700 1.560 -17.137 1.00 43.00 93 ASP A N 1
ATOM 703 C CA . ASP A 1 93 ? 46.974 0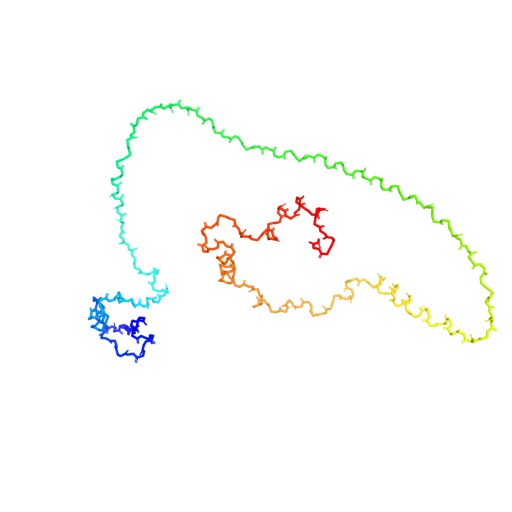.922 -17.450 1.00 43.00 93 ASP A CA 1
ATOM 704 C C . ASP A 1 93 ? 46.687 -0.284 -18.354 1.00 43.00 93 ASP A C 1
ATOM 706 O O . ASP A 1 93 ? 46.389 -1.390 -17.898 1.00 43.00 93 ASP A O 1
ATOM 710 N N . ASP A 1 94 ? 46.753 -0.047 -19.664 1.00 51.69 94 ASP A N 1
ATOM 711 C CA . ASP A 1 94 ? 46.840 -1.094 -20.677 1.00 51.69 94 ASP A CA 1
ATOM 712 C C . ASP A 1 94 ? 48.211 -1.767 -20.560 1.00 51.69 94 ASP A C 1
ATOM 714 O O . ASP A 1 94 ? 49.215 -1.351 -21.137 1.00 51.69 94 ASP A O 1
ATOM 718 N N . THR A 1 95 ? 48.285 -2.826 -19.763 1.00 54.00 95 THR A N 1
ATOM 719 C CA . THR A 1 95 ? 49.405 -3.770 -19.820 1.00 54.00 95 THR A CA 1
ATOM 720 C C . THR A 1 95 ? 48.878 -5.191 -19.700 1.00 54.00 95 THR A C 1
ATOM 722 O O . THR A 1 95 ? 49.164 -5.919 -18.755 1.00 54.00 95 THR A O 1
ATOM 725 N N . MET A 1 96 ? 48.093 -5.603 -20.694 1.00 46.75 96 MET A N 1
ATOM 726 C CA . MET A 1 96 ? 47.889 -7.018 -20.986 1.00 46.75 96 MET A CA 1
ATOM 727 C C . MET A 1 96 ? 48.994 -7.455 -21.944 1.00 46.75 96 MET A C 1
ATOM 729 O O . MET A 1 96 ? 48.910 -7.284 -23.156 1.00 46.75 96 MET A O 1
ATOM 733 N N . THR A 1 97 ? 50.079 -7.976 -21.377 1.00 50.66 97 THR A N 1
ATOM 734 C CA . THR A 1 97 ? 51.128 -8.655 -22.135 1.00 50.66 97 THR A CA 1
ATOM 735 C C . THR A 1 97 ? 50.551 -9.971 -22.654 1.00 50.66 97 THR A C 1
ATOM 737 O O . THR A 1 97 ? 50.404 -10.940 -21.909 1.00 50.66 97 THR A O 1
ATOM 740 N N . GLU A 1 98 ? 50.178 -9.992 -23.931 1.00 46.03 98 GLU A N 1
ATOM 741 C CA . GLU A 1 98 ? 49.801 -11.203 -24.652 1.00 46.03 98 GLU A CA 1
ATOM 742 C C . GLU A 1 98 ? 50.961 -12.207 -24.614 1.00 46.03 98 GLU A C 1
ATOM 744 O O . GLU A 1 98 ? 51.992 -12.037 -25.267 1.00 46.03 98 GLU A O 1
ATOM 749 N N . SER A 1 99 ? 50.791 -13.288 -23.852 1.00 52.44 99 SER A N 1
ATOM 750 C CA . SER A 1 99 ? 51.596 -14.494 -24.034 1.00 52.44 99 SER A CA 1
ATOM 751 C C . SER A 1 99 ? 50.950 -15.328 -25.138 1.00 52.44 99 SER A C 1
ATOM 753 O O . SER A 1 99 ? 49.996 -16.078 -24.938 1.00 52.44 99 SER A O 1
ATOM 755 N N . VAL A 1 100 ? 51.462 -15.140 -26.350 1.00 48.81 100 VAL A N 1
ATOM 756 C CA . VAL A 1 100 ? 51.093 -15.925 -27.524 1.00 48.81 100 VAL A CA 1
ATOM 757 C C . VAL A 1 100 ? 51.672 -17.330 -27.359 1.00 48.81 100 VAL A C 1
ATOM 759 O O . VAL A 1 100 ? 52.846 -17.585 -27.629 1.00 48.81 100 VAL A O 1
ATOM 762 N N . ALA A 1 101 ? 50.848 -18.265 -26.888 1.00 52.44 101 ALA A N 1
ATOM 763 C CA . ALA A 1 101 ? 51.155 -19.684 -26.969 1.00 52.44 101 ALA A CA 1
ATOM 764 C C . ALA A 1 101 ? 51.001 -20.137 -28.431 1.00 52.44 101 ALA A C 1
ATOM 766 O O . ALA A 1 101 ? 49.894 -20.277 -28.950 1.00 52.44 101 ALA A O 1
ATOM 767 N N . ASN A 1 102 ? 52.138 -20.356 -29.093 1.00 56.75 102 ASN A N 1
ATOM 768 C CA . ASN A 1 102 ? 52.231 -20.966 -30.417 1.00 56.75 102 ASN A CA 1
ATOM 769 C C . ASN A 1 102 ? 51.706 -22.410 -30.376 1.00 56.75 102 ASN A C 1
ATOM 771 O O . ASN A 1 102 ? 52.457 -23.345 -30.097 1.00 56.75 102 ASN A O 1
ATOM 775 N N . PHE A 1 103 ? 50.423 -22.603 -30.680 1.00 54.59 103 PHE A N 1
ATOM 776 C CA . PHE A 1 103 ? 49.876 -23.923 -30.980 1.00 54.59 103 PHE A CA 1
ATOM 777 C C . PHE A 1 103 ? 49.942 -24.190 -32.492 1.00 54.59 103 PHE A C 1
ATOM 779 O O . PHE A 1 103 ? 49.504 -23.351 -33.282 1.00 54.59 103 PHE A O 1
ATOM 786 N N . PRO A 1 104 ? 50.462 -25.353 -32.928 1.00 57.22 104 PRO A N 1
ATOM 787 C CA . PRO A 1 104 ? 50.514 -25.703 -34.338 1.00 57.22 104 PRO A CA 1
ATOM 788 C C . PRO A 1 104 ? 49.103 -26.030 -34.838 1.00 57.22 104 PRO A C 1
ATOM 790 O O . PRO A 1 104 ? 48.540 -27.091 -34.558 1.00 57.22 104 PRO A O 1
ATOM 793 N N . LEU A 1 105 ? 48.538 -25.089 -35.592 1.00 48.09 105 LEU A N 1
ATOM 794 C CA . LEU A 1 105 ? 47.255 -25.204 -36.269 1.00 48.09 105 LEU A CA 1
ATOM 795 C C . LEU A 1 105 ? 47.376 -26.230 -37.412 1.00 48.09 105 LEU A C 1
ATOM 797 O O . LEU A 1 105 ? 47.887 -25.935 -38.492 1.00 48.09 105 LEU A O 1
ATOM 801 N N . LYS A 1 106 ? 46.918 -27.464 -37.175 1.00 53.88 106 LYS A N 1
ATOM 802 C CA . LYS A 1 106 ? 46.694 -28.456 -38.236 1.00 53.88 106 LYS A CA 1
ATOM 803 C C . LYS A 1 106 ? 45.495 -28.009 -39.072 1.00 53.88 106 LYS A C 1
ATOM 805 O O . LYS A 1 106 ? 44.347 -28.162 -38.667 1.00 53.88 106 LYS A O 1
ATOM 810 N N . ALA A 1 107 ? 45.786 -27.459 -40.244 1.00 59.12 107 ALA A N 1
ATOM 811 C CA . ALA A 1 107 ? 44.810 -27.179 -41.282 1.00 59.12 107 ALA A CA 1
ATOM 812 C C . ALA A 1 107 ? 44.192 -28.489 -41.795 1.00 59.12 107 ALA A C 1
ATOM 814 O O . ALA A 1 107 ? 44.872 -29.283 -42.436 1.00 59.12 107 ALA A O 1
ATOM 815 N N . SER A 1 108 ? 42.910 -28.715 -41.515 1.00 59.31 108 SER A N 1
ATOM 816 C CA . SER A 1 108 ? 42.019 -29.498 -42.379 1.00 59.31 108 SER A CA 1
ATOM 817 C C . SER A 1 108 ? 40.588 -29.375 -41.868 1.00 59.31 108 SER A C 1
ATOM 819 O O . SER A 1 108 ? 40.178 -30.066 -40.940 1.00 59.31 108 SER A O 1
ATOM 821 N N . GLY A 1 109 ? 39.826 -28.492 -42.499 1.00 50.44 109 GLY A N 1
ATOM 822 C CA . GLY A 1 109 ? 38.402 -28.337 -42.254 1.00 50.44 109 GLY A CA 1
ATOM 823 C C . GLY A 1 109 ? 37.965 -26.975 -42.746 1.00 50.44 109 GLY A C 1
ATOM 824 O O . GLY A 1 109 ? 38.174 -25.987 -42.055 1.00 50.44 109 GLY A O 1
ATOM 825 N N . SER A 1 110 ? 37.427 -26.939 -43.967 1.00 58.41 110 SER A N 1
ATOM 826 C CA . SER A 1 110 ? 36.737 -25.791 -44.555 1.00 58.41 110 SER A CA 1
ATOM 827 C C . SER A 1 110 ? 35.829 -25.152 -43.502 1.00 58.41 110 SER A C 1
ATOM 829 O O . SER A 1 110 ? 34.789 -25.697 -43.139 1.00 58.41 110 SER A O 1
ATOM 831 N N . CYS A 1 111 ? 36.292 -24.042 -42.936 1.00 51.91 111 CYS A N 1
ATOM 832 C CA . CYS A 1 111 ? 35.563 -23.288 -41.940 1.00 51.91 111 CYS A CA 1
ATOM 833 C C . CYS A 1 111 ? 34.884 -22.137 -42.674 1.00 51.91 111 CYS A C 1
ATOM 835 O O . CYS A 1 111 ? 35.520 -21.344 -43.372 1.00 51.91 111 CYS A O 1
ATOM 837 N N . ASN A 1 112 ? 33.561 -22.105 -42.571 1.00 56.09 112 ASN A N 1
ATOM 838 C CA . ASN A 1 112 ? 32.710 -21.092 -43.169 1.00 56.09 112 ASN A CA 1
ATOM 839 C C . ASN A 1 112 ? 32.880 -19.773 -42.397 1.00 56.09 112 ASN A C 1
ATOM 841 O O . ASN A 1 112 ? 32.001 -19.373 -41.645 1.00 56.09 112 ASN A O 1
ATOM 845 N N . TYR A 1 113 ? 34.011 -19.086 -42.575 1.00 52.62 113 TYR A N 1
ATOM 846 C CA . TYR A 1 113 ? 34.279 -17.771 -41.972 1.00 52.62 113 TYR A CA 1
ATOM 847 C C . TYR A 1 113 ? 33.374 -16.651 -42.521 1.00 52.62 113 TYR A C 1
ATOM 849 O O . TYR A 1 113 ? 33.420 -15.520 -42.049 1.00 52.62 113 TYR A O 1
ATOM 857 N N . TRP A 1 114 ? 32.514 -16.955 -43.496 1.00 49.44 114 TRP A N 1
ATOM 858 C CA . TRP A 1 114 ? 31.632 -15.984 -44.142 1.00 49.44 114 TRP A CA 1
ATOM 859 C C . TRP A 1 114 ? 30.312 -15.733 -43.401 1.00 49.44 114 TRP A C 1
ATOM 861 O O . TRP A 1 114 ? 29.597 -14.796 -43.746 1.00 49.44 114 TRP A O 1
ATOM 871 N N . THR A 1 115 ? 29.985 -16.494 -42.351 1.00 54.38 115 THR A N 1
ATOM 872 C CA . THR A 1 115 ? 28.776 -16.238 -41.544 1.00 54.38 115 THR A CA 1
ATOM 873 C C . THR A 1 115 ? 28.967 -15.188 -40.447 1.00 54.38 115 THR A C 1
ATOM 875 O O . THR A 1 115 ? 27.970 -14.689 -39.932 1.00 54.38 115 THR A O 1
ATOM 878 N N . GLN A 1 116 ? 30.202 -14.770 -40.126 1.00 56.62 116 GLN A N 1
ATOM 879 C CA . GLN A 1 116 ? 30.442 -13.680 -39.161 1.00 56.62 116 GLN A CA 1
ATOM 880 C C . GLN A 1 116 ? 30.060 -12.293 -39.695 1.00 56.62 116 GLN A C 1
ATOM 882 O O . GLN A 1 116 ? 29.799 -11.388 -38.904 1.00 56.62 116 GLN A O 1
ATOM 887 N N . SER A 1 117 ? 29.970 -12.127 -41.020 1.00 65.19 117 SER A N 1
ATOM 888 C CA . SER A 1 117 ? 29.592 -10.844 -41.618 1.00 65.19 117 SER A CA 1
ATOM 889 C C . SER A 1 117 ? 28.170 -10.448 -41.235 1.00 65.19 117 SER A C 1
ATOM 891 O O . SER A 1 117 ? 27.946 -9.301 -40.876 1.00 65.19 117 SER A O 1
ATOM 893 N N . LEU A 1 118 ? 27.214 -11.383 -41.264 1.00 74.38 118 LEU A N 1
ATOM 894 C CA . LEU A 1 118 ? 25.797 -11.031 -41.141 1.00 74.38 118 LEU A CA 1
ATOM 895 C C . LEU A 1 118 ? 25.447 -10.492 -39.750 1.00 74.38 118 LEU A C 1
ATOM 897 O O . LEU A 1 118 ? 24.721 -9.511 -39.644 1.00 74.38 118 LEU A O 1
ATOM 901 N N . THR A 1 119 ? 25.986 -11.100 -38.692 1.00 79.31 119 THR A N 1
ATOM 902 C CA . THR A 1 119 ? 25.698 -10.693 -37.311 1.00 79.31 119 THR A CA 1
ATOM 903 C C . THR A 1 119 ? 26.307 -9.333 -36.988 1.00 79.31 119 T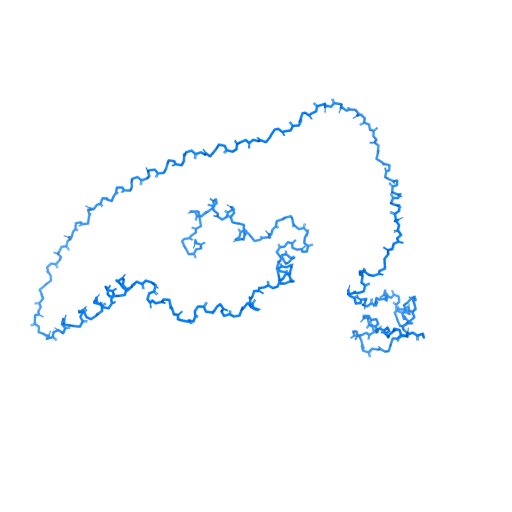HR A C 1
ATOM 905 O O . THR A 1 119 ? 25.643 -8.504 -36.380 1.00 79.31 119 THR A O 1
ATOM 908 N N . LEU A 1 120 ? 27.544 -9.071 -37.428 1.00 80.19 120 LEU A N 1
ATOM 909 C CA . LEU A 1 120 ? 28.186 -7.768 -37.233 1.00 80.19 120 LEU A CA 1
ATOM 910 C C . LEU A 1 120 ? 27.444 -6.669 -38.006 1.00 80.19 120 LEU A C 1
ATOM 912 O O . LEU A 1 120 ? 27.208 -5.593 -37.467 1.00 80.19 120 LEU A O 1
ATOM 916 N N . GLN A 1 121 ? 27.041 -6.953 -39.247 1.00 82.00 121 GLN A N 1
ATOM 917 C CA . GLN A 1 121 ? 26.283 -6.015 -40.077 1.00 82.00 121 GLN A CA 1
ATOM 918 C C . GLN A 1 121 ? 24.893 -5.740 -39.497 1.00 82.00 121 GLN A C 1
ATOM 920 O O . GLN A 1 121 ? 24.452 -4.599 -39.510 1.00 82.00 121 GLN A O 1
ATOM 925 N N . LEU A 1 122 ? 24.228 -6.760 -38.944 1.00 82.31 122 LEU A N 1
ATOM 926 C CA . LEU A 1 122 ? 22.972 -6.603 -38.207 1.00 82.31 122 LEU A CA 1
ATOM 927 C C . LEU A 1 122 ? 23.156 -5.728 -36.966 1.00 82.31 122 LEU A C 1
ATOM 929 O O . LEU A 1 122 ? 22.339 -4.845 -36.739 1.00 82.31 122 LEU A O 1
ATOM 933 N N . SER A 1 123 ? 24.229 -5.932 -36.200 1.00 82.19 123 SER A N 1
ATOM 934 C CA . SER A 1 123 ? 24.530 -5.104 -35.030 1.00 82.19 123 SER A CA 1
ATOM 935 C C . SER A 1 123 ? 24.802 -3.653 -35.417 1.00 82.19 123 SER A C 1
ATOM 937 O O . SER A 1 123 ? 24.213 -2.756 -34.829 1.00 82.19 123 SER A O 1
ATOM 939 N N . LEU A 1 124 ? 25.646 -3.408 -36.424 1.00 84.94 124 LEU A N 1
ATOM 940 C CA . LEU A 1 124 ? 25.953 -2.053 -36.895 1.00 84.94 124 LEU A CA 1
ATOM 941 C C . LEU A 1 124 ? 24.703 -1.358 -37.446 1.00 84.94 124 LEU A C 1
ATOM 943 O O . LEU A 1 124 ? 24.413 -0.238 -37.046 1.00 84.94 124 LEU A O 1
ATOM 947 N N . ASN A 1 125 ? 23.893 -2.061 -38.242 1.00 83.69 125 ASN A N 1
ATOM 948 C CA . ASN A 1 125 ? 22.615 -1.532 -38.716 1.00 83.69 125 ASN A CA 1
ATOM 949 C C . ASN A 1 125 ? 21.622 -1.272 -37.572 1.00 83.69 125 ASN A C 1
ATOM 951 O O . ASN A 1 125 ? 20.827 -0.347 -37.675 1.00 83.69 125 ASN A O 1
ATOM 955 N N . ALA A 1 126 ? 21.645 -2.056 -36.490 1.00 78.38 126 ALA A N 1
ATOM 956 C CA . ALA A 1 126 ? 20.797 -1.818 -35.322 1.00 78.38 126 ALA A CA 1
ATOM 957 C C . ALA A 1 126 ? 21.230 -0.580 -34.519 1.00 78.38 126 ALA A C 1
ATOM 959 O O . ALA A 1 126 ? 20.378 0.077 -33.929 1.00 78.38 126 ALA A O 1
ATOM 960 N N . PHE A 1 127 ? 22.528 -0.255 -34.500 1.00 79.56 127 PHE A N 1
ATOM 961 C CA . PHE A 1 127 ? 23.040 0.973 -33.882 1.00 79.56 127 PHE A CA 1
ATOM 962 C C . PHE A 1 127 ? 22.841 2.210 -34.765 1.00 79.56 127 PHE A C 1
ATOM 964 O O . PHE A 1 127 ? 22.609 3.294 -34.234 1.00 79.56 127 PHE A O 1
ATOM 971 N N . ASP A 1 128 ? 22.914 2.046 -36.087 1.00 78.44 128 ASP A N 1
ATOM 972 C CA . ASP A 1 128 ? 22.705 3.129 -37.054 1.00 78.44 128 ASP A CA 1
ATOM 973 C C . ASP A 1 128 ? 21.217 3.402 -37.337 1.00 78.44 128 ASP A C 1
ATOM 975 O O . ASP A 1 128 ? 20.866 4.489 -37.801 1.00 78.44 128 ASP A O 1
ATOM 979 N N . ALA A 1 129 ? 20.324 2.451 -37.040 1.00 77.62 129 ALA A N 1
ATOM 980 C CA . ALA A 1 129 ? 18.885 2.673 -37.095 1.00 77.62 129 ALA A CA 1
ATOM 981 C C . ALA A 1 129 ? 18.490 3.711 -36.036 1.00 77.62 129 ALA A C 1
ATOM 983 O O . ALA A 1 129 ? 18.577 3.471 -34.831 1.00 77.62 129 ALA A O 1
ATOM 984 N N . SER A 1 130 ? 18.044 4.883 -36.494 1.00 67.38 130 SER A N 1
ATOM 985 C CA . SER A 1 130 ? 17.562 5.945 -35.615 1.00 67.38 130 SER A CA 1
ATOM 986 C C . SER A 1 130 ? 16.452 5.397 -34.722 1.00 67.38 130 SER A C 1
ATOM 988 O O . SER A 1 130 ? 15.484 4.813 -35.210 1.00 67.38 130 SER A O 1
ATOM 990 N N . LEU A 1 131 ? 16.568 5.605 -33.408 1.00 63.28 131 LEU A N 1
ATOM 991 C CA . LEU A 1 131 ? 15.574 5.156 -32.427 1.00 63.28 131 LEU A CA 1
ATOM 992 C C . LEU A 1 131 ? 14.156 5.673 -32.763 1.00 63.28 131 LEU A C 1
ATOM 994 O O . LEU A 1 131 ? 13.170 5.029 -32.425 1.00 63.28 131 LEU A O 1
ATOM 998 N N . LEU A 1 132 ? 14.081 6.795 -33.492 1.00 65.44 132 LEU A N 1
ATOM 999 C CA . LEU A 1 132 ? 12.861 7.410 -34.027 1.00 65.44 132 LEU A CA 1
ATOM 1000 C C . LEU A 1 132 ? 12.205 6.601 -35.163 1.00 65.44 132 LEU A C 1
ATOM 1002 O O . LEU A 1 132 ? 10.996 6.657 -35.327 1.00 65.44 132 LEU A O 1
ATOM 1006 N N . GLU A 1 133 ? 12.963 5.830 -35.948 1.00 65.56 133 GLU A N 1
ATOM 1007 C CA . GLU A 1 133 ? 12.407 4.951 -36.995 1.00 65.56 133 GLU A CA 1
ATOM 1008 C C . GLU A 1 133 ? 11.805 3.663 -36.412 1.00 65.56 133 GLU A C 1
ATOM 1010 O O . GLU A 1 133 ? 10.943 3.041 -37.031 1.00 65.56 133 GLU A O 1
ATOM 1015 N N . HIS A 1 134 ? 12.240 3.284 -35.204 1.00 59.78 134 HIS A N 1
ATOM 1016 C CA . HIS A 1 134 ? 11.674 2.193 -34.407 1.00 59.78 134 HIS A CA 1
ATOM 1017 C C . HIS A 1 134 ? 10.720 2.693 -33.310 1.00 59.78 134 HIS A C 1
ATOM 1019 O O . HIS A 1 134 ? 10.325 1.899 -32.448 1.00 59.78 134 HIS A O 1
ATOM 1025 N N . GLU A 1 135 ? 10.295 3.965 -33.343 1.00 59.88 135 GLU A N 1
ATOM 1026 C CA . GLU A 1 135 ? 9.063 4.383 -32.669 1.00 59.88 135 GLU A CA 1
ATOM 1027 C C . GLU A 1 135 ? 7.918 3.594 -33.305 1.00 59.88 135 GLU A C 1
ATOM 1029 O O . GLU A 1 135 ? 7.308 3.980 -34.300 1.00 59.88 135 GLU A O 1
ATOM 1034 N N . ALA A 1 136 ? 7.684 2.398 -32.767 1.00 57.75 136 ALA A N 1
ATOM 1035 C CA . ALA A 1 136 ? 6.573 1.563 -33.149 1.00 57.75 136 ALA A CA 1
ATOM 1036 C C . ALA A 1 136 ? 5.312 2.432 -33.113 1.00 57.75 136 ALA A C 1
ATOM 1038 O O . ALA A 1 136 ? 5.063 3.138 -32.140 1.00 57.75 136 ALA A O 1
ATOM 1039 N N . ALA A 1 137 ? 4.456 2.332 -34.124 1.00 59.03 137 ALA A N 1
ATOM 1040 C CA . ALA A 1 137 ? 3.151 2.998 -34.139 1.00 59.03 137 ALA A CA 1
ATOM 1041 C C . ALA A 1 137 ? 2.203 2.554 -32.987 1.00 59.03 137 ALA A C 1
ATOM 1043 O O . ALA A 1 137 ? 1.027 2.886 -32.997 1.00 59.03 137 ALA A O 1
ATOM 1044 N N . ASN A 1 138 ? 2.720 1.798 -32.010 1.00 61.59 138 ASN A N 1
ATOM 1045 C CA . ASN A 1 138 ? 2.054 1.164 -30.879 1.00 61.59 138 ASN A CA 1
ATOM 1046 C C . ASN A 1 138 ? 2.699 1.538 -29.527 1.00 61.59 138 ASN A C 1
ATOM 1048 O O . ASN A 1 138 ? 2.664 0.751 -28.585 1.00 61.59 138 ASN A O 1
ATOM 1052 N N . TRP A 1 139 ? 3.259 2.744 -29.393 1.00 62.50 139 TRP A N 1
ATOM 1053 C CA . TRP A 1 139 ? 3.508 3.349 -28.070 1.00 62.50 139 TRP A CA 1
ATOM 1054 C C . TRP A 1 139 ? 2.217 3.911 -27.449 1.00 62.50 139 TRP A C 1
ATOM 1056 O O . TRP A 1 139 ? 2.258 4.788 -26.586 1.00 62.50 139 TRP A O 1
ATOM 1066 N N . GLU A 1 140 ? 1.051 3.417 -27.874 1.00 63.88 140 GLU A N 1
ATOM 1067 C CA . GLU A 1 140 ? -0.163 3.572 -27.090 1.00 63.88 140 GLU A CA 1
ATOM 1068 C C . GLU A 1 140 ? 0.104 2.917 -25.740 1.00 63.88 140 GLU A C 1
ATOM 1070 O O . GLU A 1 140 ? 0.302 1.706 -25.645 1.00 63.88 140 GLU A O 1
ATOM 1075 N N . LEU A 1 141 ? 0.206 3.761 -24.715 1.00 62.03 141 LEU A N 1
ATOM 1076 C CA . LEU A 1 141 ? 0.384 3.382 -23.326 1.00 62.03 141 LEU A CA 1
ATOM 1077 C C . LEU A 1 141 ? -0.651 2.293 -23.003 1.00 62.03 141 LEU A C 1
ATOM 1079 O O . LEU A 1 141 ? -1.834 2.600 -22.852 1.00 62.03 141 LEU A O 1
ATOM 1083 N N . GLN A 1 142 ? -0.221 1.025 -22.999 1.00 58.78 142 GLN A N 1
ATOM 1084 C CA . GLN A 1 142 ? -1.108 -0.110 -22.763 1.00 58.78 142 GLN A CA 1
ATOM 1085 C C . GLN A 1 142 ? -1.725 0.060 -21.375 1.00 58.78 142 GLN A C 1
ATOM 1087 O O . GLN A 1 142 ? 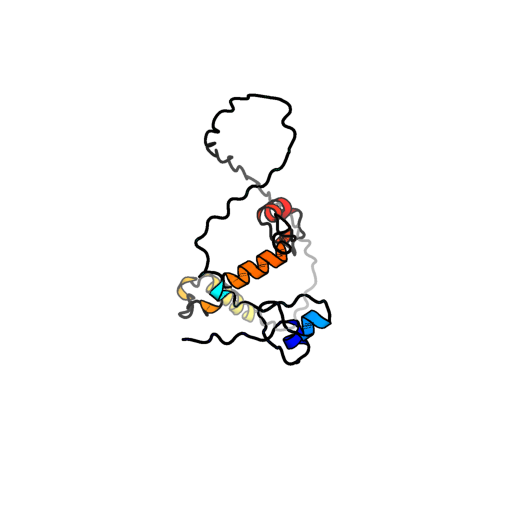-1.033 -0.010 -20.363 1.00 58.78 142 GLN A O 1
ATOM 1092 N N . ASP A 1 143 ? -3.025 0.335 -21.389 1.00 65.06 143 ASP A N 1
ATOM 1093 C CA . ASP A 1 143 ? -3.919 0.576 -20.264 1.00 65.06 143 ASP A CA 1
ATOM 1094 C C . ASP A 1 143 ? -3.495 1.661 -19.254 1.00 65.06 143 ASP A C 1
ATOM 1096 O O . ASP A 1 143 ? -2.806 1.380 -18.269 1.00 65.06 143 ASP A O 1
ATOM 1100 N N . PRO A 1 144 ? -4.048 2.887 -19.361 1.00 61.91 144 PRO A N 1
ATOM 1101 C CA . PRO A 1 144 ? -4.066 3.825 -18.234 1.00 61.91 144 PRO A CA 1
ATOM 1102 C C . PRO A 1 144 ? -4.768 3.259 -16.978 1.00 61.91 144 PRO A C 1
ATOM 1104 O O . PRO A 1 144 ? -4.598 3.815 -15.895 1.00 61.91 144 PRO A O 1
ATOM 1107 N N . ASP A 1 145 ? -5.515 2.153 -17.099 1.00 68.88 145 ASP A N 1
ATOM 1108 C CA . ASP A 1 145 ? -6.155 1.432 -15.986 1.00 68.88 145 ASP A CA 1
ATOM 1109 C C . ASP A 1 145 ? -5.192 0.492 -15.226 1.00 68.88 145 ASP A C 1
ATOM 1111 O O . ASP A 1 145 ? -5.541 -0.064 -14.186 1.00 68.88 145 ASP A O 1
ATOM 1115 N N . LEU A 1 146 ? -3.948 0.335 -15.701 1.00 71.19 146 LEU A N 1
ATOM 1116 C CA . LEU A 1 146 ? -2.881 -0.363 -14.972 1.00 71.19 146 LEU A CA 1
ATOM 1117 C C . LEU A 1 146 ? -2.091 0.561 -14.036 1.00 71.19 146 LEU A C 1
ATOM 1119 O O . LEU A 1 146 ? -1.167 0.104 -13.356 1.00 71.19 146 LEU A O 1
ATOM 1123 N N . MET A 1 147 ? -2.444 1.849 -13.951 1.00 77.44 147 MET A N 1
ATOM 1124 C CA . MET A 1 147 ? -1.909 2.693 -12.889 1.00 77.44 147 MET A CA 1
ATOM 1125 C C . MET A 1 147 ? -2.521 2.274 -11.547 1.00 77.44 147 MET A C 1
ATOM 1127 O O . MET A 1 147 ? -3.746 2.277 -11.411 1.00 77.44 147 MET A O 1
ATOM 1131 N N . PRO A 1 148 ? -1.702 1.948 -10.529 1.00 84.44 148 PRO A N 1
ATOM 1132 C CA . PRO A 1 148 ? -2.226 1.617 -9.214 1.00 84.44 148 PRO A CA 1
ATOM 1133 C C . PRO A 1 148 ? -3.084 2.775 -8.709 1.00 84.44 148 PRO A C 1
ATOM 1135 O O . PRO A 1 148 ? -2.677 3.941 -8.729 1.00 84.44 148 PRO A O 1
ATOM 1138 N N . SER A 1 149 ? -4.292 2.454 -8.257 1.00 90.31 149 SER A N 1
ATOM 1139 C CA . SER A 1 149 ? -5.198 3.466 -7.742 1.00 90.31 149 SER A CA 1
ATOM 1140 C C . SER A 1 149 ? -4.651 4.050 -6.437 1.00 90.31 149 SER A C 1
ATOM 1142 O O . SER A 1 149 ? -3.827 3.452 -5.738 1.00 90.31 149 SER A O 1
ATOM 1144 N N . LEU A 1 150 ? -5.187 5.199 -6.018 1.00 89.94 150 LEU A N 1
ATOM 1145 C CA . LEU A 1 150 ? -4.855 5.774 -4.710 1.00 89.94 150 LEU A CA 1
ATOM 1146 C C . LEU A 1 150 ? -5.166 4.801 -3.552 1.00 89.94 150 LEU A C 1
ATOM 1148 O O . LEU A 1 150 ? -4.542 4.866 -2.491 1.00 89.94 150 LEU A O 1
ATOM 1152 N N . LYS A 1 151 ? -6.132 3.890 -3.731 1.00 92.88 151 LYS A N 1
ATOM 1153 C CA . LYS A 1 151 ? -6.447 2.860 -2.731 1.00 92.88 151 LYS A CA 1
ATOM 1154 C C . LYS A 1 151 ? -5.332 1.827 -2.633 1.00 92.88 151 LYS A C 1
ATOM 1156 O O . LYS A 1 151 ? -4.954 1.479 -1.517 1.00 92.88 151 LYS A O 1
ATOM 1161 N N . ASP A 1 152 ? -4.789 1.403 -3.768 1.00 93.31 152 ASP A N 1
ATOM 1162 C CA . ASP A 1 152 ? -3.678 0.451 -3.826 1.00 93.31 152 ASP A CA 1
ATOM 1163 C C . ASP A 1 152 ? -2.425 1.064 -3.200 1.00 93.31 152 ASP A C 1
ATOM 1165 O O . ASP A 1 152 ? -1.776 0.440 -2.360 1.00 93.31 152 ASP A O 1
ATOM 1169 N N . TRP A 1 153 ? -2.162 2.341 -3.494 1.00 90.25 153 TRP A N 1
ATOM 1170 C CA . TRP A 1 153 ? -1.075 3.087 -2.864 1.00 90.25 153 TRP A CA 1
ATOM 1171 C C . TRP A 1 153 ? -1.213 3.145 -1.338 1.00 90.25 153 TRP A C 1
ATOM 1173 O O . TRP A 1 153 ? -0.273 2.833 -0.606 1.00 90.25 153 TRP A O 1
ATOM 1183 N N . ASN A 1 154 ? -2.401 3.490 -0.835 1.00 91.75 154 ASN A N 1
ATOM 1184 C CA . ASN A 1 154 ? -2.662 3.536 0.605 1.00 91.75 154 ASN A CA 1
ATOM 1185 C C . ASN A 1 154 ? -2.550 2.160 1.270 1.00 91.75 154 ASN A C 1
ATOM 1187 O O . ASN A 1 154 ? -2.109 2.072 2.416 1.00 91.75 154 ASN A O 1
ATOM 1191 N N . LEU A 1 155 ? -2.937 1.090 0.573 1.00 93.38 155 LEU A N 1
ATOM 1192 C CA . LEU A 1 155 ? -2.809 -0.278 1.066 1.00 93.38 155 LEU A CA 1
ATOM 1193 C C . LEU A 1 155 ? -1.334 -0.666 1.225 1.00 93.38 155 LEU A C 1
ATOM 1195 O O . LEU A 1 155 ? -0.942 -1.122 2.301 1.00 93.38 155 LEU A O 1
ATOM 1199 N N . CYS A 1 156 ? -0.510 -0.402 0.210 1.00 91.25 156 CYS A N 1
ATOM 1200 C CA . CYS A 1 156 ? 0.937 -0.604 0.281 1.00 91.25 156 CYS A CA 1
ATOM 1201 C C . CYS A 1 156 ? 1.572 0.254 1.383 1.00 91.25 156 CYS A C 1
ATOM 1203 O O . CYS A 1 156 ? 2.339 -0.252 2.200 1.00 91.25 156 CYS A O 1
ATOM 1205 N N . HIS A 1 157 ? 1.202 1.533 1.474 1.00 89.50 157 HIS A N 1
ATOM 1206 C CA . HIS A 1 157 ? 1.727 2.435 2.495 1.00 89.50 157 HIS A CA 1
ATOM 1207 C C . HIS A 1 157 ? 1.386 1.968 3.917 1.00 89.50 157 HIS A C 1
ATOM 1209 O O . HIS A 1 157 ? 2.261 1.919 4.783 1.00 89.50 157 HIS A O 1
ATOM 1215 N N . ARG A 1 158 ? 0.131 1.573 4.174 1.00 92.62 158 ARG A N 1
ATOM 1216 C CA . ARG A 1 158 ? -0.287 1.000 5.465 1.00 92.62 158 ARG A CA 1
ATOM 1217 C C . ARG A 1 158 ? 0.479 -0.268 5.793 1.00 92.62 158 ARG A C 1
ATOM 1219 O O . ARG A 1 158 ? 0.922 -0.423 6.926 1.00 92.62 158 ARG A O 1
ATOM 1226 N N . PHE A 1 159 ? 0.662 -1.152 4.819 1.00 93.81 159 PHE A N 1
ATOM 1227 C CA . PHE A 1 159 ? 1.437 -2.369 5.016 1.00 93.81 159 PHE A CA 1
ATOM 1228 C C . PHE A 1 159 ? 2.884 -2.052 5.429 1.00 93.81 159 PHE A C 1
ATOM 1230 O O . PHE A 1 159 ? 3.371 -2.575 6.433 1.00 93.81 159 PHE A O 1
ATOM 1237 N N . LEU A 1 160 ? 3.542 -1.132 4.719 1.00 90.81 160 LEU A N 1
ATOM 1238 C CA . LEU A 1 160 ? 4.931 -0.749 4.980 1.00 90.81 160 LEU A CA 1
ATOM 1239 C C . LEU A 1 160 ? 5.125 -0.011 6.313 1.00 90.81 160 LEU A C 1
ATOM 1241 O O . LEU A 1 160 ? 6.166 -0.167 6.950 1.00 90.81 160 LEU A O 1
ATOM 1245 N N . THR A 1 161 ? 4.128 0.759 6.754 1.00 90.94 161 THR A N 1
ATOM 1246 C CA . THR A 1 161 ? 4.175 1.566 7.990 1.00 90.94 161 THR A CA 1
ATOM 1247 C C . THR A 1 161 ? 3.484 0.910 9.187 1.00 90.94 161 THR A C 1
ATOM 1249 O O . THR A 1 161 ? 3.338 1.548 10.230 1.00 90.94 161 THR A O 1
ATOM 1252 N N . LYS A 1 162 ? 3.044 -0.355 9.061 1.00 91.31 162 LYS A N 1
ATOM 1253 C CA . LYS A 1 162 ? 2.208 -1.052 10.058 1.00 91.31 162 LYS A CA 1
ATOM 1254 C C . LYS A 1 162 ? 1.012 -0.196 10.488 1.00 91.31 162 LYS A C 1
ATOM 1256 O O . LYS A 1 162 ? 0.904 0.194 11.646 1.00 91.31 162 LYS A O 1
ATOM 1261 N N . ASP A 1 163 ? 0.142 0.135 9.543 1.00 92.62 163 ASP A N 1
ATOM 1262 C CA . ASP A 1 163 ? -1.026 0.993 9.760 1.00 92.62 163 ASP A CA 1
ATOM 1263 C C . ASP A 1 163 ? -0.660 2.369 10.348 1.00 92.62 163 ASP A C 1
ATOM 1265 O O . ASP A 1 163 ? -1.308 2.848 11.276 1.00 92.62 163 ASP A O 1
ATOM 1269 N N . TYR A 1 164 ? 0.380 3.013 9.800 1.00 89.81 164 TYR A N 1
ATOM 1270 C CA . TYR A 1 164 ? 0.880 4.325 10.241 1.00 89.81 164 TYR A CA 1
ATOM 1271 C C . TYR A 1 164 ? 1.427 4.362 11.679 1.00 89.81 164 TYR A C 1
ATOM 1273 O O . TYR A 1 164 ? 1.605 5.438 12.246 1.00 89.81 164 TYR A O 1
ATOM 1281 N N . THR A 1 165 ? 1.703 3.205 12.290 1.00 94.81 165 THR A N 1
ATOM 1282 C CA . THR A 1 165 ? 2.339 3.154 13.619 1.00 94.81 165 THR A CA 1
ATOM 1283 C C . THR A 1 165 ? 3.824 3.499 13.566 1.00 94.81 165 THR A C 1
ATOM 1285 O O . THR A 1 165 ? 4.383 3.935 14.573 1.00 94.81 165 THR A O 1
ATOM 1288 N N . LEU A 1 166 ? 4.460 3.331 12.404 1.00 88.50 166 LEU A N 1
ATOM 1289 C CA . LEU A 1 166 ? 5.847 3.711 12.164 1.00 88.50 166 LEU A CA 1
ATOM 1290 C C . LEU A 1 166 ? 5.921 4.972 11.288 1.00 88.50 166 LEU A C 1
ATOM 1292 O O . LEU A 1 166 ? 5.229 5.037 10.270 1.00 88.50 166 LEU A O 1
ATOM 1296 N N . PRO A 1 167 ? 6.771 5.957 11.644 1.00 84.38 167 PRO A N 1
ATOM 1297 C CA . PRO A 1 167 ? 6.936 7.185 10.866 1.00 84.38 167 PRO A CA 1
ATOM 1298 C C . PRO A 1 167 ? 7.647 6.949 9.526 1.00 84.38 167 PRO A C 1
ATOM 1300 O O . PRO A 1 167 ? 7.539 7.774 8.625 1.00 84.38 167 PRO A O 1
ATOM 1303 N N . THR A 1 168 ? 8.361 5.830 9.390 1.00 80.25 168 THR A N 1
ATOM 1304 C CA . THR A 1 168 ? 9.085 5.435 8.180 1.00 80.25 168 THR A CA 1
ATOM 1305 C C . THR A 1 168 ? 8.743 3.990 7.792 1.00 80.25 168 THR A C 1
ATOM 1307 O O . THR A 1 168 ? 8.459 3.164 8.668 1.00 80.25 168 THR A O 1
ATOM 1310 N N . PRO A 1 169 ? 8.720 3.662 6.486 1.00 82.75 169 PRO A N 1
ATOM 1311 C CA . PRO A 1 169 ? 8.445 2.308 6.015 1.00 82.75 169 PRO A CA 1
ATOM 1312 C C . PRO A 1 169 ? 9.510 1.318 6.516 1.00 82.75 169 PRO A C 1
ATOM 1314 O O . PRO A 1 169 ? 10.697 1.627 6.550 1.00 82.75 169 PRO A O 1
ATOM 1317 N N . MET A 1 170 ? 9.095 0.103 6.897 1.00 77.94 170 MET A N 1
ATOM 1318 C CA . MET A 1 170 ? 9.986 -0.900 7.513 1.00 77.94 170 MET A CA 1
ATOM 1319 C C . MET A 1 170 ? 11.114 -1.410 6.605 1.00 77.94 170 MET A C 1
ATOM 1321 O O . MET A 1 170 ? 12.065 -2.021 7.092 1.00 77.94 170 MET A O 1
ATOM 1325 N N . THR A 1 171 ? 11.008 -1.222 5.292 1.00 75.88 171 THR A N 1
ATOM 1326 C CA . THR A 1 171 ? 11.962 -1.758 4.320 1.00 75.88 171 THR A CA 1
ATOM 1327 C C . THR A 1 171 ? 12.945 -0.688 3.867 1.00 75.88 171 THR A C 1
ATOM 1329 O O . THR A 1 171 ? 12.601 0.184 3.074 1.00 75.88 171 THR A O 1
ATOM 1332 N N . PHE A 1 172 ? 14.199 -0.838 4.298 1.00 64.19 172 PHE A N 1
ATOM 1333 C CA . PHE A 1 172 ? 15.351 -0.023 3.884 1.00 64.19 172 PHE A CA 1
ATOM 1334 C C . PHE A 1 172 ? 15.532 0.059 2.359 1.00 64.19 172 PHE A C 1
ATOM 1336 O O . PHE A 1 172 ? 16.053 1.039 1.848 1.00 64.19 172 PHE A O 1
ATOM 1343 N N . SER A 1 173 ? 15.076 -0.959 1.624 1.00 67.75 173 SER A N 1
ATOM 1344 C CA . SER A 1 173 ? 15.145 -1.009 0.159 1.00 67.75 173 SER A CA 1
ATOM 1345 C C . SER A 1 173 ? 14.232 -0.010 -0.556 1.00 67.75 173 SER A C 1
ATOM 1347 O O . SER A 1 173 ? 14.352 0.144 -1.764 1.00 67.75 173 SER A O 1
ATOM 1349 N N . HIS A 1 174 ? 13.307 0.635 0.159 1.00 66.81 174 HIS A N 1
ATOM 1350 C CA . HIS A 1 174 ? 12.356 1.592 -0.417 1.00 66.81 174 HIS A CA 1
ATOM 1351 C C . HIS A 1 174 ? 12.668 3.041 -0.024 1.00 66.81 174 HIS A C 1
ATOM 1353 O O . HIS A 1 174 ? 11.945 3.953 -0.419 1.00 66.81 174 HIS A O 1
ATOM 1359 N N . ASP A 1 175 ? 13.727 3.255 0.754 1.00 77.06 175 ASP A N 1
ATOM 1360 C CA . ASP A 1 175 ? 14.233 4.582 1.074 1.00 77.06 175 ASP A CA 1
ATOM 1361 C C . ASP A 1 175 ? 15.314 4.948 0.049 1.00 77.06 175 ASP A C 1
ATOM 1363 O O . ASP A 1 175 ? 16.426 4.416 0.072 1.00 77.06 175 ASP A O 1
ATOM 1367 N N . ALA A 1 176 ? 14.957 5.824 -0.892 1.00 79.81 176 ALA A N 1
ATOM 1368 C CA . ALA A 1 176 ? 15.840 6.230 -1.979 1.00 79.81 176 ALA A CA 1
ATOM 1369 C C . ALA A 1 176 ? 17.094 6.956 -1.467 1.00 79.81 176 ALA A C 1
ATOM 1371 O O . ALA A 1 176 ? 18.181 6.742 -2.001 1.00 79.81 176 ALA A O 1
ATOM 1372 N N . GLU A 1 177 ? 16.972 7.776 -0.419 1.00 79.62 177 GLU A N 1
ATOM 1373 C CA . GLU A 1 177 ? 18.113 8.500 0.150 1.00 79.62 177 GLU A CA 1
ATOM 1374 C C . GLU A 1 177 ? 19.085 7.521 0.802 1.00 79.62 177 GLU A C 1
ATOM 1376 O O . GLU A 1 177 ? 20.293 7.555 0.559 1.00 79.62 177 GLU A O 1
ATOM 1381 N N . MET A 1 178 ? 18.544 6.582 1.571 1.00 77.31 178 MET A N 1
ATOM 1382 C CA . MET A 1 178 ? 19.340 5.567 2.239 1.00 77.31 178 MET A CA 1
ATOM 1383 C C . MET A 1 178 ? 19.976 4.577 1.254 1.00 77.31 178 MET A C 1
ATOM 1385 O O . MET A 1 178 ? 21.116 4.152 1.458 1.00 77.31 178 MET A O 1
ATOM 1389 N N . PHE A 1 179 ? 19.284 4.238 0.164 1.00 82.88 179 PHE A N 1
ATOM 1390 C CA . PHE A 1 179 ? 19.845 3.449 -0.932 1.00 82.88 179 PHE A CA 1
ATOM 1391 C C . PHE A 1 179 ? 21.013 4.176 -1.603 1.00 82.88 179 PHE A C 1
ATOM 1393 O O . PHE A 1 179 ? 22.073 3.580 -1.773 1.00 82.88 179 PHE A O 1
ATOM 1400 N N . LEU A 1 180 ? 20.867 5.469 -1.916 1.00 85.75 180 LEU A N 1
ATOM 1401 C CA . LEU A 1 180 ? 21.924 6.269 -2.543 1.00 85.75 180 LEU A CA 1
ATOM 1402 C C . LEU A 1 180 ? 23.163 6.393 -1.650 1.00 85.75 180 LEU A C 1
ATOM 1404 O O . LEU A 1 180 ? 24.284 6.232 -2.133 1.00 85.75 180 LEU A O 1
ATOM 1408 N N . ILE A 1 181 ? 22.974 6.610 -0.345 1.00 88.81 181 ILE A N 1
ATOM 1409 C CA . ILE A 1 181 ? 24.079 6.664 0.625 1.00 88.81 181 ILE A CA 1
ATOM 1410 C C . ILE A 1 181 ? 24.825 5.322 0.683 1.00 88.81 181 ILE A C 1
ATOM 1412 O O . ILE A 1 181 ? 26.049 5.296 0.812 1.00 88.81 181 ILE A O 1
ATOM 1416 N N . ASN A 1 182 ? 24.109 4.203 0.554 1.00 85.06 182 ASN A N 1
ATOM 1417 C CA . ASN A 1 182 ? 24.678 2.859 0.660 1.00 85.06 182 ASN A CA 1
ATOM 1418 C C . ASN A 1 182 ? 24.989 2.197 -0.691 1.00 85.06 182 ASN A C 1
ATOM 1420 O O . ASN A 1 182 ? 25.430 1.049 -0.703 1.00 85.06 182 ASN A O 1
ATOM 1424 N N . PHE A 1 183 ? 24.810 2.889 -1.818 1.00 86.75 183 PHE A N 1
ATOM 1425 C CA . PHE A 1 183 ? 24.828 2.295 -3.160 1.00 86.75 183 PHE A CA 1
ATOM 1426 C C . PHE A 1 183 ? 26.090 1.467 -3.441 1.00 86.75 183 PHE A C 1
ATOM 1428 O O . PHE A 1 183 ? 26.028 0.332 -3.915 1.00 86.75 183 PHE A O 1
ATOM 1435 N N . PHE A 1 184 ? 27.258 2.002 -3.079 1.00 91.38 184 PHE A N 1
ATOM 1436 C CA . PHE A 1 184 ? 28.538 1.320 -3.285 1.00 91.38 184 PHE A CA 1
ATOM 1437 C C . PHE A 1 184 ? 28.822 0.215 -2.260 1.00 91.38 184 PHE A C 1
ATOM 1439 O O . PHE A 1 184 ? 29.605 -0.693 -2.546 1.00 91.38 184 PHE A O 1
ATOM 1446 N N . SER A 1 185 ? 28.161 0.260 -1.104 1.00 89.25 185 SER A N 1
ATOM 1447 C CA . SER A 1 185 ? 28.252 -0.753 -0.047 1.00 89.25 185 SER A CA 1
ATOM 1448 C C . SER A 1 185 ? 27.384 -1.983 -0.341 1.00 89.25 185 SER A C 1
ATOM 1450 O O . SER A 1 185 ? 27.589 -3.041 0.253 1.00 89.25 185 SER A O 1
ATOM 1452 N N . ILE A 1 186 ? 26.423 -1.865 -1.260 1.00 84.44 186 ILE A N 1
ATOM 1453 C CA . ILE A 1 186 ? 25.520 -2.944 -1.662 1.00 84.44 186 ILE A CA 1
ATOM 1454 C C . ILE A 1 186 ? 26.214 -3.852 -2.710 1.00 84.44 186 ILE A C 1
ATOM 1456 O O . ILE A 1 186 ? 26.907 -3.344 -3.607 1.00 84.44 186 ILE A O 1
ATOM 1460 N N . PRO A 1 187 ? 26.070 -5.197 -2.630 1.00 86.88 187 PRO A N 1
ATOM 1461 C CA . PRO A 1 187 ? 26.610 -6.110 -3.638 1.00 86.88 187 PRO A CA 1
ATOM 1462 C C . PRO A 1 187 ? 26.090 -5.772 -5.044 1.00 86.88 187 PRO A C 1
ATOM 1464 O O . PRO A 1 187 ? 24.924 -5.406 -5.166 1.00 86.88 187 PRO A O 1
ATOM 1467 N N . PRO A 1 188 ? 26.884 -5.954 -6.118 1.00 83.38 188 PRO A N 1
ATOM 1468 C CA . PRO A 1 188 ? 26.491 -5.561 -7.477 1.00 83.38 188 PRO A CA 1
ATOM 1469 C C . PRO A 1 188 ? 25.149 -6.122 -7.969 1.00 83.38 188 PRO A C 1
ATOM 1471 O O . PRO A 1 188 ? 24.516 -5.504 -8.808 1.00 83.38 188 PRO A O 1
ATOM 1474 N N . VAL A 1 189 ? 24.703 -7.267 -7.440 1.00 83.12 189 VAL A N 1
ATOM 1475 C CA . VAL A 1 189 ? 23.410 -7.888 -7.787 1.00 83.12 189 VAL A CA 1
ATOM 1476 C C . VAL A 1 189 ? 22.188 -7.123 -7.250 1.00 83.12 189 VAL A C 1
ATOM 1478 O O . VAL A 1 189 ? 21.074 -7.370 -7.692 1.00 83.12 189 VAL A O 1
ATOM 1481 N N . TYR A 1 190 ? 22.386 -6.214 -6.295 1.00 68.44 190 TYR A N 1
ATOM 1482 C CA . TYR A 1 190 ? 21.334 -5.4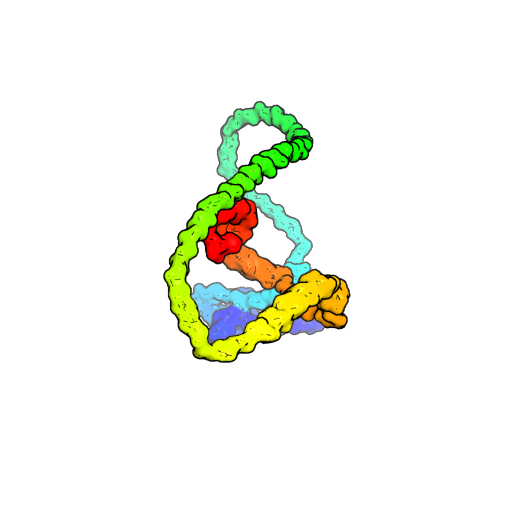25 -5.643 1.00 68.44 190 TYR A CA 1
ATOM 1483 C C . TYR A 1 190 ? 21.483 -3.914 -5.900 1.00 68.44 190 TYR A C 1
ATOM 1485 O O . TYR A 1 190 ? 20.837 -3.119 -5.217 1.00 68.44 190 TYR A O 1
ATOM 1493 N N . ARG A 1 191 ? 22.372 -3.528 -6.822 1.00 77.88 191 ARG A N 1
ATOM 1494 C CA . ARG A 1 191 ? 22.515 -2.149 -7.303 1.00 77.88 191 ARG A CA 1
ATOM 1495 C C . ARG A 1 191 ? 21.564 -1.876 -8.456 1.00 77.88 191 ARG A C 1
ATOM 1497 O O . ARG A 1 191 ? 21.267 -2.838 -9.198 1.00 77.88 191 ARG A O 1
#